Protein AF-A0A956CVM4-F1 (afdb_monomer)

Secondary structure (DSSP, 8-state):
-EEEEEE-TT--EEEEE--SSEEEEESSTT-SEE---TTS-SS-EEEEEETTEEEEEE-S-SS-EEETTEEPSS-EEE-TT-EEEETTEEEEEEETT----------------------PPPSPPEEEB-STT-TT-EEE--SSEEEEESSTTSSEE---TTS-SS-EEEEE-TTS-EEEEE-S-SS-EEETTEEESEEEE-TTPPEEETTEEE-

Structure (mmCIF, N/CA/C/O backbone):
data_AF-A0A956CVM4-F1
#
_entry.id   AF-A0A956CVM4-F1
#
loop_
_atom_site.group_PDB
_atom_site.id
_atom_site.type_symbol
_atom_site.label_atom_id
_atom_site.label_alt_id
_atom_site.label_comp_id
_atom_site.label_asym_id
_atom_site.label_entity_id
_atom_site.label_seq_id
_atom_site.pdbx_PDB_ins_code
_atom_site.Cartn_x
_atom_site.Cartn_y
_atom_site.Cartn_z
_atom_site.occupancy
_atom_site.B_iso_or_equiv
_atom_site.auth_seq_id
_atom_site.auth_comp_id
_atom_site.auth_asym_id
_atom_site.auth_atom_id
_atom_site.pdbx_PDB_model_num
ATOM 1 N N . MET A 1 1 ? -8.065 -17.182 12.761 1.00 72.44 1 MET A N 1
ATOM 2 C CA . MET A 1 1 ? -7.425 -17.162 11.416 1.00 72.44 1 MET A CA 1
ATOM 3 C C . MET A 1 1 ? -6.113 -16.401 11.531 1.00 72.44 1 MET A C 1
ATOM 5 O O . MET A 1 1 ? -6.067 -15.507 12.352 1.00 72.44 1 MET A O 1
ATOM 9 N N . PHE A 1 2 ? -5.035 -16.750 10.826 1.00 80.75 2 PHE A N 1
ATOM 10 C CA . PHE A 1 2 ? -3.786 -15.984 10.965 1.00 80.75 2 PHE A CA 1
ATOM 11 C C . PHE A 1 2 ? -3.801 -14.741 10.070 1.00 80.75 2 PHE A C 1
ATOM 13 O O . PHE A 1 2 ? -4.274 -14.803 8.934 1.00 80.75 2 PHE A O 1
ATOM 20 N N . LYS A 1 3 ? -3.247 -13.636 10.562 1.00 84.06 3 LYS A N 1
ATOM 21 C CA . LYS A 1 3 ? -3.045 -12.392 9.817 1.00 84.06 3 LYS A CA 1
ATOM 22 C C . LYS A 1 3 ? -1.656 -11.837 10.093 1.00 84.06 3 LYS A C 1
ATOM 24 O O . LYS A 1 3 ? -1.090 -12.072 11.157 1.00 84.06 3 LYS A O 1
ATOM 29 N N . LEU A 1 4 ? -1.117 -11.111 9.128 1.00 84.00 4 LEU A N 1
ATOM 30 C CA . LEU A 1 4 ? 0.160 -10.426 9.240 1.00 84.00 4 LEU A CA 1
ATOM 31 C C . LEU A 1 4 ? -0.105 -8.929 9.249 1.00 84.00 4 LEU A C 1
ATOM 33 O O . LEU A 1 4 ? -0.667 -8.399 8.292 1.00 84.00 4 LEU A O 1
ATOM 37 N N . VAL A 1 5 ? 0.260 -8.272 10.341 1.00 84.31 5 VAL A N 1
ATOM 38 C CA . VAL A 1 5 ? 0.174 -6.817 10.472 1.00 84.31 5 VAL A CA 1
ATOM 39 C C . VAL A 1 5 ? 1.517 -6.248 10.054 1.00 84.31 5 VAL A C 1
ATOM 41 O O . VAL A 1 5 ? 2.530 -6.580 10.652 1.00 84.31 5 VAL A O 1
ATOM 44 N N . ILE A 1 6 ? 1.534 -5.447 9.002 1.00 85.56 6 ILE A N 1
ATOM 45 C CA . ILE A 1 6 ? 2.732 -4.877 8.396 1.00 85.56 6 ILE A CA 1
ATOM 46 C C . ILE A 1 6 ? 2.725 -3.389 8.704 1.00 85.56 6 ILE A C 1
ATOM 48 O O . ILE A 1 6 ? 1.867 -2.684 8.188 1.00 85.56 6 ILE A O 1
ATOM 52 N N . SER A 1 7 ? 3.667 -2.925 9.507 1.00 72.56 7 SER A N 1
ATOM 53 C CA . SER A 1 7 ? 3.899 -1.511 9.781 1.00 72.56 7 SER A CA 1
ATOM 54 C C . SER A 1 7 ? 5.096 -1.025 8.971 1.00 72.56 7 SER A C 1
ATOM 56 O O . SER A 1 7 ? 6.123 -1.707 8.944 1.00 72.56 7 SER A O 1
ATOM 58 N N . ASP A 1 8 ? 4.978 0.120 8.312 1.00 73.69 8 ASP A N 1
ATOM 59 C CA . ASP A 1 8 ? 6.123 0.848 7.749 1.00 73.69 8 ASP A CA 1
ATOM 60 C C . ASP A 1 8 ? 6.729 1.844 8.757 1.00 73.69 8 ASP A C 1
ATOM 62 O O . ASP A 1 8 ? 6.256 1.963 9.892 1.00 73.69 8 ASP A O 1
ATOM 66 N N . ASP A 1 9 ? 7.798 2.530 8.343 1.00 53.28 9 ASP A N 1
ATOM 67 C CA . ASP A 1 9 ? 8.523 3.538 9.136 1.00 53.28 9 ASP A CA 1
ATOM 68 C C . ASP A 1 9 ? 7.661 4.760 9.493 1.00 53.28 9 ASP A C 1
ATOM 70 O O . ASP A 1 9 ? 7.854 5.384 10.533 1.00 53.28 9 ASP A O 1
ATOM 74 N N . GLU A 1 10 ? 6.646 5.059 8.679 1.00 58.41 10 GLU A N 1
ATOM 75 C CA . GLU A 1 10 ? 5.703 6.161 8.893 1.00 58.41 10 GLU A CA 1
ATOM 76 C C . GLU A 1 10 ? 4.547 5.749 9.827 1.00 58.41 10 GLU A C 1
ATOM 78 O O . GLU A 1 10 ? 3.638 6.531 10.113 1.00 58.41 10 GLU A O 1
ATOM 83 N N . GLY A 1 11 ? 4.578 4.511 10.335 1.00 52.66 11 GLY A N 1
ATOM 84 C CA . GLY A 1 11 ? 3.596 3.960 11.263 1.00 52.66 11 GLY A CA 1
ATOM 85 C C . GLY A 1 11 ? 2.305 3.490 10.594 1.00 52.66 11 GLY A C 1
ATOM 86 O O . GLY A 1 11 ? 1.375 3.074 11.296 1.00 52.66 11 GLY A O 1
ATOM 87 N N . LYS A 1 12 ? 2.221 3.510 9.258 1.00 66.50 12 LYS A N 1
ATOM 88 C CA . LYS A 1 12 ? 1.051 3.004 8.539 1.00 66.50 12 LYS A CA 1
ATOM 89 C C . LYS A 1 12 ? 1.027 1.480 8.604 1.00 66.50 12 LYS A C 1
ATOM 91 O O . LYS A 1 12 ? 2.025 0.799 8.388 1.00 66.50 12 LYS A O 1
ATOM 96 N N . GLN A 1 13 ? -0.154 0.943 8.918 1.00 70.8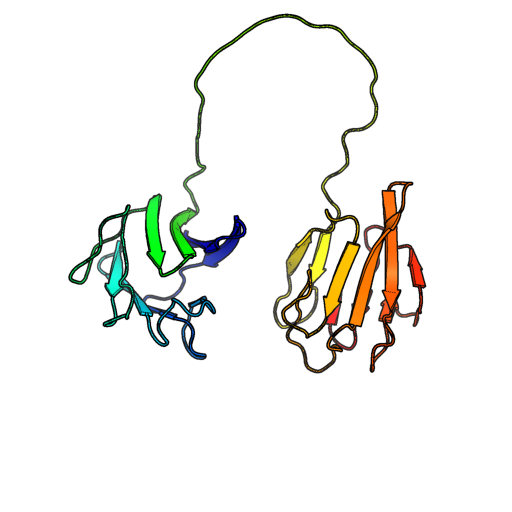1 13 GLN A N 1
ATOM 97 C CA . GLN A 1 13 ? -0.365 -0.489 9.108 1.00 70.81 13 GLN A CA 1
ATOM 98 C C . GLN A 1 13 ? -1.210 -1.091 7.990 1.00 70.81 13 GLN A C 1
ATOM 100 O O . GLN A 1 13 ? -2.276 -0.586 7.644 1.00 70.81 13 GLN A O 1
ATOM 105 N N . THR A 1 14 ? -0.755 -2.220 7.457 1.00 75.31 14 THR A N 1
ATOM 106 C CA . THR A 1 14 ? -1.478 -3.041 6.487 1.00 75.31 14 THR A CA 1
ATOM 107 C C . THR A 1 14 ? -1.689 -4.428 7.065 1.00 75.31 14 THR A C 1
ATOM 109 O O . THR A 1 14 ? -0.738 -5.096 7.458 1.00 75.31 14 THR A O 1
ATOM 112 N N . VAL A 1 15 ? -2.935 -4.891 7.090 1.00 79.31 15 VAL A N 1
ATOM 113 C CA . VAL A 1 15 ? -3.269 -6.226 7.590 1.00 79.31 15 VAL A CA 1
ATOM 114 C C . VAL A 1 15 ? -3.500 -7.161 6.413 1.00 79.31 15 VAL A C 1
ATOM 116 O O . VAL A 1 15 ? -4.389 -6.938 5.594 1.00 79.31 15 VAL A O 1
ATOM 119 N N . VAL A 1 16 ? -2.707 -8.227 6.333 1.00 78.81 16 VAL A N 1
ATOM 120 C CA . VAL A 1 16 ? -2.809 -9.240 5.280 1.00 78.81 16 VAL A CA 1
ATOM 121 C C . VAL A 1 16 ? -3.286 -10.559 5.889 1.00 78.81 16 VAL A C 1
ATOM 123 O O . VAL A 1 16 ? -2.566 -11.144 6.702 1.00 78.81 16 VAL A O 1
ATOM 126 N N . PRO A 1 17 ? -4.472 -11.074 5.516 1.00 77.31 17 PRO A N 1
ATOM 127 C CA . PRO A 1 17 ? -4.916 -12.382 5.977 1.00 77.31 17 PRO A CA 1
ATOM 128 C C . PRO A 1 17 ? -4.041 -13.484 5.365 1.00 77.31 17 PRO A C 1
ATOM 130 O O . PRO A 1 17 ? -3.829 -13.546 4.150 1.00 77.31 17 PRO A O 1
ATOM 133 N N . LEU A 1 18 ? -3.537 -14.383 6.209 1.00 78.56 18 LEU A N 1
ATOM 134 C CA . LEU A 1 18 ? -2.675 -15.488 5.797 1.00 78.56 18 LEU A CA 1
ATOM 135 C C . LEU A 1 18 ? -3.536 -16.688 5.400 1.00 78.56 18 LEU A C 1
ATOM 137 O O . LEU A 1 18 ? -3.807 -17.590 6.193 1.00 78.56 18 LEU A O 1
ATOM 141 N N . VAL A 1 19 ? -3.996 -16.659 4.148 1.00 74.94 19 VAL A N 1
ATOM 142 C CA . VAL A 1 19 ? -4.870 -17.690 3.558 1.00 74.94 19 VAL A CA 1
ATOM 143 C C . VAL A 1 19 ? -4.121 -18.735 2.725 1.00 74.94 19 VAL A C 1
ATOM 145 O O . VAL A 1 19 ? -4.704 -19.755 2.375 1.00 74.94 19 VAL A O 1
ATOM 148 N N . ARG A 1 20 ? -2.848 -18.489 2.385 1.00 74.88 20 ARG A N 1
ATOM 149 C CA . ARG A 1 20 ? -2.009 -19.380 1.564 1.00 74.88 20 ARG A CA 1
ATOM 150 C C . ARG A 1 20 ? -0.963 -20.086 2.422 1.00 74.88 20 ARG A C 1
ATOM 152 O O . ARG A 1 20 ? -0.480 -19.505 3.391 1.00 74.88 20 ARG A O 1
ATOM 159 N N . ASP A 1 21 ? -0.579 -21.296 2.019 1.00 78.31 21 ASP A N 1
ATOM 160 C CA . ASP A 1 21 ? 0.502 -22.051 2.667 1.00 78.31 21 ASP A CA 1
ATOM 161 C C . ASP A 1 21 ? 1.897 -21.507 2.335 1.00 78.31 21 ASP A C 1
ATOM 163 O O . ASP A 1 21 ? 2.830 -21.718 3.101 1.00 78.31 21 ASP A O 1
ATOM 167 N N . GLU A 1 22 ? 2.049 -20.773 1.230 1.00 82.94 22 GLU A N 1
ATOM 168 C CA . GLU A 1 22 ? 3.295 -20.094 0.868 1.00 82.94 22 GLU A CA 1
ATOM 169 C C . GLU A 1 22 ? 3.025 -18.637 0.479 1.00 82.94 22 GLU A C 1
ATOM 171 O O . GLU A 1 22 ? 2.129 -18.332 -0.316 1.00 82.94 22 GLU A O 1
ATOM 176 N N . ILE A 1 23 ? 3.811 -17.726 1.053 1.00 86.50 23 ILE A N 1
ATOM 177 C CA . ILE A 1 23 ? 3.708 -16.282 0.867 1.00 86.50 23 ILE A CA 1
ATOM 178 C C . ILE A 1 23 ? 5.107 -15.727 0.626 1.00 86.50 23 ILE A C 1
ATOM 180 O O . ILE A 1 23 ? 6.007 -15.830 1.454 1.00 86.50 23 ILE A O 1
ATOM 184 N N . THR A 1 24 ? 5.291 -15.106 -0.531 1.00 86.50 24 THR A N 1
ATOM 185 C CA . THR A 1 24 ? 6.542 -14.443 -0.902 1.00 86.50 24 THR A CA 1
ATOM 186 C C . THR A 1 24 ? 6.487 -12.961 -0.563 1.00 86.50 24 THR A C 1
ATOM 188 O O . THR A 1 24 ? 5.472 -12.305 -0.805 1.00 86.50 24 THR A O 1
ATOM 191 N N . ILE A 1 25 ? 7.585 -12.431 -0.025 1.00 89.88 25 ILE A N 1
ATOM 192 C CA . ILE A 1 25 ? 7.705 -11.044 0.424 1.00 89.88 25 ILE A CA 1
ATOM 193 C C . ILE A 1 25 ? 8.882 -10.384 -0.300 1.00 89.88 25 ILE A C 1
ATOM 195 O O . ILE A 1 25 ? 9.991 -10.924 -0.320 1.00 89.88 25 ILE A O 1
ATOM 199 N N . GLY A 1 26 ? 8.674 -9.210 -0.895 1.00 82.44 26 GLY A N 1
ATOM 200 C CA . GLY A 1 26 ? 9.761 -8.439 -1.509 1.00 82.44 26 GLY A CA 1
ATOM 201 C C . GLY A 1 26 ? 9.293 -7.275 -2.379 1.00 82.44 26 GLY A C 1
ATOM 202 O O . GLY A 1 26 ? 8.106 -7.140 -2.666 1.00 82.44 26 GLY A O 1
ATOM 203 N N . ARG A 1 27 ? 10.229 -6.443 -2.854 1.00 80.62 27 ARG A N 1
ATOM 204 C CA . ARG A 1 27 ? 9.885 -5.210 -3.596 1.00 80.62 27 ARG A CA 1
ATOM 205 C C . ARG A 1 27 ? 9.451 -5.405 -5.042 1.00 80.62 27 ARG A C 1
ATOM 207 O O . ARG A 1 27 ? 8.846 -4.508 -5.631 1.00 80.62 27 ARG A O 1
ATOM 214 N N . LYS A 1 28 ? 9.799 -6.549 -5.647 1.00 79.38 28 LYS A N 1
ATOM 215 C CA . LYS A 1 28 ? 9.451 -6.835 -7.043 1.00 79.38 28 LYS A CA 1
ATOM 216 C C . LYS A 1 28 ? 7.966 -7.164 -7.150 1.00 79.38 28 LYS A C 1
ATOM 218 O O . LYS A 1 28 ? 7.392 -7.822 -6.285 1.00 79.38 28 LYS A O 1
ATOM 223 N N . GLU A 1 29 ? 7.385 -6.767 -8.268 1.00 71.06 29 GLU A N 1
ATOM 224 C CA . GLU A 1 29 ? 6.083 -7.251 -8.706 1.00 71.06 29 GLU A CA 1
ATOM 225 C C . GLU A 1 29 ? 6.095 -8.776 -8.877 1.00 71.06 29 GLU A C 1
ATOM 227 O O . GLU A 1 29 ? 7.062 -9.354 -9.386 1.00 71.06 29 GLU A O 1
ATOM 232 N N . GLY A 1 30 ? 5.028 -9.418 -8.398 1.00 74.12 30 GLY A N 1
ATOM 233 C CA . GLY A 1 30 ? 4.880 -10.875 -8.361 1.00 74.12 30 GLY 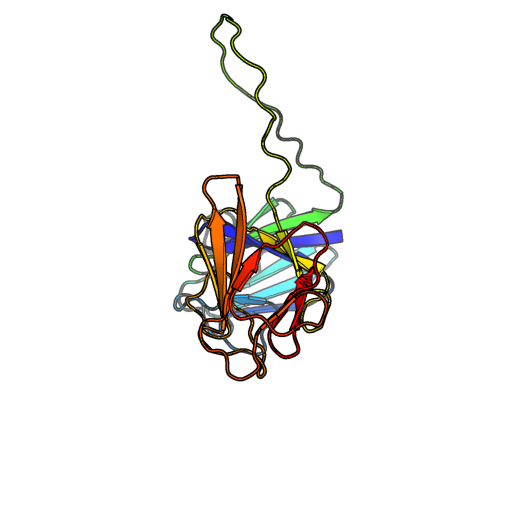A CA 1
ATOM 234 C C . GLY A 1 30 ? 5.117 -11.518 -6.990 1.00 74.12 30 GLY A C 1
ATOM 235 O O . GLY A 1 30 ? 4.838 -12.705 -6.842 1.00 74.12 30 GLY A O 1
ATOM 236 N N . ASN A 1 31 ? 5.586 -10.773 -5.980 1.00 72.75 31 ASN A N 1
ATOM 237 C CA . ASN A 1 31 ? 5.518 -11.251 -4.595 1.00 72.75 31 ASN A CA 1
ATOM 238 C C . ASN A 1 31 ? 4.088 -11.142 -4.060 1.00 72.75 31 ASN A C 1
ATOM 240 O O . ASN A 1 31 ? 3.353 -10.229 -4.432 1.00 72.75 31 ASN A O 1
ATOM 244 N N . THR A 1 32 ? 3.713 -12.055 -3.165 1.00 80.44 32 THR A N 1
ATOM 245 C CA . THR A 1 32 ? 2.391 -12.031 -2.520 1.00 80.44 32 THR A CA 1
ATOM 246 C C . THR A 1 32 ? 2.221 -10.794 -1.644 1.00 80.44 32 THR A C 1
ATOM 248 O O . THR A 1 32 ? 1.164 -10.171 -1.664 1.00 80.44 32 THR A O 1
ATOM 251 N N . ILE A 1 33 ? 3.269 -10.427 -0.908 1.00 82.19 33 ILE A N 1
ATOM 252 C CA . ILE A 1 33 ? 3.342 -9.194 -0.128 1.00 82.19 33 ILE A CA 1
ATOM 253 C C . ILE A 1 33 ? 4.440 -8.337 -0.742 1.00 82.19 33 ILE A C 1
ATOM 255 O O . ILE A 1 33 ? 5.621 -8.703 -0.748 1.00 82.19 33 ILE A O 1
ATOM 259 N N . ARG A 1 34 ? 4.039 -7.192 -1.291 1.00 86.00 34 ARG A N 1
ATOM 260 C CA . ARG A 1 34 ? 4.965 -6.247 -1.901 1.00 86.00 34 ARG A CA 1
ATOM 261 C C . ARG A 1 34 ? 5.336 -5.172 -0.891 1.00 86.00 34 ARG A C 1
ATOM 263 O O . ARG A 1 34 ? 4.486 -4.390 -0.492 1.00 86.00 34 ARG A O 1
ATOM 270 N N . LEU A 1 35 ? 6.614 -5.132 -0.540 1.00 82.19 35 LEU A N 1
ATOM 271 C CA . LEU A 1 35 ? 7.206 -4.107 0.316 1.00 82.19 35 LEU A CA 1
ATOM 272 C C . LEU A 1 35 ? 8.123 -3.259 -0.562 1.00 82.19 35 LEU A C 1
ATOM 274 O O . LEU A 1 35 ? 9.130 -3.772 -1.047 1.00 82.19 35 LEU A O 1
ATOM 278 N N . THR A 1 36 ? 7.729 -2.030 -0.881 1.00 76.12 36 THR A N 1
ATOM 279 C CA . THR A 1 36 ? 8.310 -1.260 -1.996 1.00 76.12 36 THR A CA 1
ATOM 280 C C . THR A 1 36 ? 9.631 -0.580 -1.675 1.00 76.12 36 THR A C 1
ATOM 282 O O . THR A 1 36 ? 10.330 -0.189 -2.614 1.00 76.12 36 THR A O 1
ATOM 285 N N . GLU A 1 37 ? 10.006 -0.515 -0.397 1.00 74.06 37 GLU A N 1
ATOM 286 C CA . GLU A 1 37 ? 11.225 0.165 0.019 1.00 74.06 37 GLU A CA 1
ATOM 287 C C . GLU A 1 37 ? 12.493 -0.378 -0.637 1.00 74.06 37 GLU A C 1
ATOM 289 O O . GLU A 1 37 ? 12.679 -1.563 -0.940 1.00 74.06 37 GLU A O 1
ATOM 294 N N . ARG A 1 38 ? 13.421 0.549 -0.851 1.00 68.69 38 ARG A N 1
ATOM 295 C CA . ARG A 1 38 ? 14.697 0.307 -1.534 1.00 68.69 38 ARG A CA 1
ATOM 296 C C . ARG A 1 38 ? 15.641 -0.592 -0.732 1.00 68.69 38 ARG A C 1
ATOM 298 O O . ARG A 1 38 ? 16.464 -1.282 -1.334 1.00 68.69 38 ARG A O 1
ATOM 305 N N . ASN A 1 39 ? 15.487 -0.652 0.590 1.00 61.19 39 ASN A N 1
ATOM 306 C CA . ASN A 1 39 ? 16.208 -1.583 1.460 1.00 61.19 39 ASN A CA 1
ATOM 307 C C . ASN A 1 39 ? 15.576 -2.993 1.505 1.00 61.19 39 ASN A C 1
ATOM 309 O O . ASN A 1 39 ? 16.115 -3.892 2.160 1.00 61.19 39 ASN A O 1
ATOM 313 N N . VAL A 1 40 ? 14.494 -3.228 0.755 1.00 76.75 40 VAL A N 1
ATOM 314 C CA . VAL A 1 40 ? 13.893 -4.546 0.565 1.00 76.75 40 VAL A CA 1
ATOM 315 C C . VAL A 1 40 ? 14.404 -5.176 -0.738 1.00 76.75 40 VAL A C 1
ATOM 317 O O . VAL A 1 40 ? 14.388 -4.591 -1.820 1.00 76.75 40 VAL A O 1
ATOM 320 N N . SER A 1 41 ? 14.857 -6.428 -0.678 1.00 66.25 41 SER A N 1
ATOM 321 C CA . SER A 1 41 ? 15.261 -7.181 -1.868 1.00 66.25 41 SER A CA 1
ATOM 322 C C . SER A 1 41 ? 14.070 -7.541 -2.763 1.00 66.25 41 SER A C 1
ATOM 324 O O . SER A 1 41 ? 12.920 -7.629 -2.336 1.00 66.25 41 SER A O 1
ATOM 326 N N . ARG A 1 42 ? 14.341 -7.760 -4.056 1.00 76.25 42 ARG A N 1
ATOM 327 C CA . ARG A 1 42 ? 13.313 -8.076 -5.068 1.00 76.25 42 ARG A CA 1
ATOM 328 C C . ARG A 1 42 ? 12.471 -9.291 -4.688 1.00 76.25 42 ARG A C 1
ATOM 330 O O . ARG A 1 42 ? 11.261 -9.236 -4.842 1.00 76.25 42 ARG A O 1
ATOM 337 N N . ARG A 1 43 ? 13.110 -10.346 -4.193 1.00 85.50 43 ARG A N 1
ATOM 338 C CA . ARG A 1 43 ? 12.510 -11.445 -3.432 1.00 85.50 43 ARG A CA 1
ATOM 339 C C . ARG A 1 43 ? 13.307 -11.468 -2.134 1.00 85.50 43 ARG A C 1
ATOM 341 O O . ARG A 1 43 ? 14.511 -11.678 -2.203 1.00 85.50 43 ARG A O 1
ATOM 348 N N . HIS A 1 44 ? 12.696 -11.079 -1.025 1.00 85.44 44 HIS A N 1
ATOM 349 C CA . HIS A 1 44 ? 13.408 -10.843 0.230 1.00 85.44 44 HIS A CA 1
ATOM 350 C C . HIS A 1 44 ? 13.260 -12.034 1.162 1.00 85.44 44 HIS A C 1
ATOM 352 O O . HIS A 1 44 ? 14.253 -12.591 1.609 1.00 85.44 44 HIS A O 1
ATOM 358 N N . ALA A 1 45 ? 12.020 -12.438 1.410 1.00 88.44 45 ALA A N 1
ATOM 359 C CA . ALA A 1 45 ? 11.710 -13.494 2.351 1.00 88.44 45 ALA A CA 1
ATOM 360 C C . ALA A 1 45 ? 10.578 -14.369 1.824 1.00 88.44 45 ALA A C 1
ATOM 362 O O . ALA A 1 45 ? 9.796 -13.965 0.952 1.00 88.44 45 ALA A O 1
ATOM 363 N N . ARG A 1 46 ? 10.484 -15.567 2.386 1.00 91.12 46 ARG A N 1
ATOM 364 C CA . ARG A 1 46 ? 9.359 -16.473 2.207 1.00 91.12 46 ARG A CA 1
ATOM 365 C C . ARG A 1 46 ? 8.788 -16.814 3.572 1.00 91.12 46 ARG 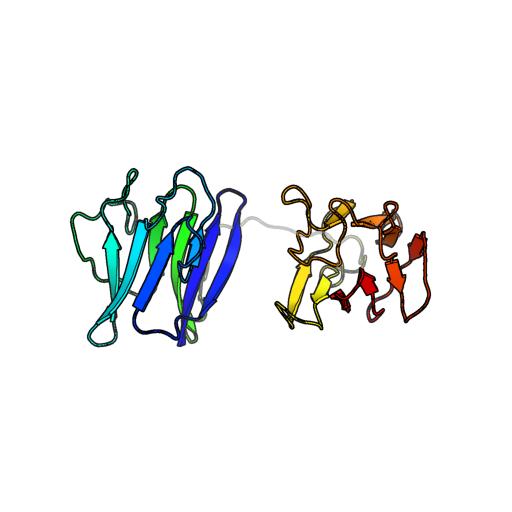A C 1
ATOM 367 O O . ARG A 1 46 ? 9.530 -17.170 4.478 1.00 91.12 46 ARG A O 1
ATOM 374 N N . LEU A 1 47 ? 7.474 -16.709 3.690 1.00 90.06 47 LEU A N 1
ATOM 375 C CA . LEU A 1 47 ? 6.711 -17.213 4.816 1.00 90.06 47 LEU A CA 1
ATOM 376 C C . LEU A 1 47 ? 5.990 -18.480 4.348 1.00 90.06 47 LEU A C 1
ATOM 378 O O . LEU A 1 47 ? 5.224 -18.430 3.385 1.00 90.06 47 LEU A O 1
ATOM 382 N N . ALA A 1 48 ? 6.255 -19.608 4.995 1.00 85.62 48 ALA A N 1
ATOM 383 C CA . ALA A 1 48 ? 5.644 -20.891 4.671 1.00 85.62 48 ALA A CA 1
ATOM 384 C C . ALA A 1 48 ? 4.900 -21.447 5.886 1.00 85.62 48 ALA A C 1
ATOM 386 O O . ALA A 1 48 ? 5.294 -21.219 7.027 1.00 85.62 48 ALA A O 1
ATOM 387 N N . LYS A 1 49 ? 3.813 -22.176 5.655 1.00 81.75 49 LYS A N 1
ATOM 388 C CA . LYS A 1 49 ? 3.071 -22.874 6.698 1.00 81.75 49 LYS A CA 1
ATOM 389 C C . LYS A 1 49 ? 3.512 -24.336 6.729 1.00 81.75 49 LYS A C 1
ATOM 391 O O . LYS A 1 49 ? 3.273 -25.077 5.781 1.00 81.75 49 LYS A O 1
ATOM 396 N N . ALA A 1 50 ? 4.133 -24.759 7.824 1.00 76.19 50 ALA A N 1
ATOM 397 C CA . ALA A 1 50 ? 4.605 -26.123 8.040 1.00 76.19 50 ALA A CA 1
ATOM 398 C C . ALA A 1 50 ? 4.060 -26.657 9.371 1.00 76.19 50 ALA A C 1
ATOM 400 O O . ALA A 1 50 ? 4.189 -26.015 10.410 1.00 76.19 50 ALA A O 1
ATOM 401 N N . ASN A 1 51 ? 3.423 -27.833 9.353 1.00 75.38 51 ASN A N 1
ATOM 402 C CA . ASN A 1 51 ? 2.881 -28.494 10.553 1.00 75.38 51 ASN A CA 1
ATOM 403 C C . ASN A 1 51 ? 1.951 -27.603 11.409 1.00 75.38 51 ASN A C 1
ATOM 405 O O . ASN A 1 51 ? 1.939 -27.694 12.633 1.00 75.38 51 ASN A O 1
ATOM 409 N N . GLY A 1 52 ? 1.185 -26.708 10.773 1.00 72.81 52 GLY A N 1
ATOM 410 C CA . GLY A 1 52 ? 0.278 -25.785 11.467 1.00 72.81 52 GLY A CA 1
ATOM 411 C C . GLY A 1 52 ? 0.946 -24.547 12.077 1.00 72.81 52 GLY A C 1
ATOM 412 O O . GLY A 1 52 ? 0.231 -23.687 12.588 1.00 72.81 52 GLY A O 1
ATOM 413 N N . LYS A 1 53 ? 2.273 -24.418 11.969 1.00 80.94 53 LYS A N 1
ATOM 414 C CA . LYS A 1 53 ? 3.042 -23.219 12.325 1.00 80.94 53 LYS A CA 1
ATOM 415 C C . LYS A 1 53 ? 3.500 -22.472 11.076 1.00 80.94 53 LYS A C 1
ATOM 417 O O . LYS A 1 53 ? 3.555 -23.048 9.991 1.00 80.94 53 LYS A O 1
ATOM 422 N N . PHE A 1 54 ? 3.825 -21.192 11.229 1.00 85.12 54 PHE A N 1
ATOM 423 C CA . PHE A 1 54 ? 4.501 -20.437 10.179 1.00 85.12 54 PHE A CA 1
ATOM 424 C C . PHE A 1 54 ? 6.009 -20.481 10.398 1.00 85.12 54 PHE A C 1
ATOM 426 O O . PHE A 1 54 ? 6.481 -20.447 11.529 1.00 85.12 54 PHE A O 1
ATOM 433 N N . VAL A 1 55 ? 6.757 -20.557 9.308 1.00 87.31 55 VAL A N 1
ATOM 434 C CA . VAL A 1 55 ? 8.211 -20.438 9.283 1.00 87.31 55 VAL A CA 1
ATOM 435 C C . VAL A 1 55 ? 8.586 -19.316 8.326 1.00 87.31 55 VAL A C 1
ATOM 437 O O . VAL A 1 55 ? 7.945 -19.145 7.285 1.00 87.31 55 VAL A O 1
ATOM 440 N N . VAL A 1 56 ? 9.600 -18.534 8.680 1.00 90.69 56 VAL A N 1
ATOM 441 C CA . VAL A 1 56 ? 10.179 -17.504 7.816 1.00 90.69 56 VAL A CA 1
ATOM 442 C C . VAL A 1 56 ? 11.576 -17.908 7.376 1.00 90.69 56 VAL A C 1
ATOM 444 O O . VAL A 1 56 ? 12.382 -18.411 8.157 1.00 90.69 56 VAL A O 1
ATOM 447 N N . GLU A 1 57 ? 11.854 -17.664 6.105 1.00 86.94 57 GLU A N 1
ATOM 448 C CA . GLU A 1 57 ? 13.123 -17.949 5.453 1.00 86.94 57 GLU A CA 1
ATOM 449 C C . GLU A 1 57 ? 13.604 -16.694 4.714 1.00 86.94 57 GLU A C 1
ATOM 451 O O . GLU A 1 57 ? 12.842 -16.059 3.976 1.00 86.94 57 GLU A O 1
ATOM 456 N N . ASP A 1 58 ? 14.872 -16.331 4.909 1.00 84.19 58 ASP A N 1
ATOM 457 C CA . ASP A 1 58 ? 15.541 -15.290 4.128 1.00 84.19 58 ASP A CA 1
ATOM 458 C C . ASP A 1 58 ? 15.970 -15.846 2.763 1.00 84.19 58 ASP A C 1
ATOM 460 O O . ASP A 1 58 ? 16.689 -16.838 2.687 1.00 84.19 58 ASP A O 1
ATOM 464 N N . LEU A 1 59 ? 15.575 -15.188 1.670 1.00 80.75 59 LEU A N 1
ATOM 465 C CA . LEU A 1 59 ? 15.899 -15.617 0.304 1.00 80.75 59 LEU A CA 1
ATOM 466 C C . LEU A 1 59 ? 17.203 -14.977 -0.200 1.00 80.75 59 LEU A C 1
ATOM 468 O O . LEU A 1 59 ? 17.243 -14.431 -1.307 1.00 80.75 59 LEU A O 1
ATOM 472 N N . HIS A 1 60 ? 18.255 -15.022 0.622 1.00 72.25 60 HIS A N 1
ATOM 473 C CA . HIS A 1 60 ? 19.538 -14.346 0.394 1.00 72.25 60 HIS A CA 1
ATOM 474 C C . HIS A 1 60 ? 19.375 -12.841 0.150 1.00 72.25 60 HIS A C 1
ATOM 476 O O . HIS A 1 60 ? 19.871 -12.279 -0.835 1.00 72.25 60 HIS A O 1
ATOM 482 N N . SER A 1 61 ? 18.626 -12.178 1.025 1.00 68.81 61 SER A N 1
ATOM 483 C CA . SER A 1 61 ? 18.391 -10.747 0.892 1.00 68.81 61 SER A CA 1
ATOM 484 C C . SER A 1 61 ? 19.631 -9.928 1.272 1.00 68.81 61 SER A C 1
ATOM 486 O O . SER A 1 61 ? 20.470 -10.339 2.073 1.00 68.81 61 SER A O 1
ATOM 488 N N . TYR A 1 62 ? 19.741 -8.720 0.713 1.00 53.66 62 TYR A N 1
ATOM 489 C CA . TYR A 1 62 ? 20.890 -7.843 0.963 1.00 53.66 62 TYR A CA 1
ATOM 490 C C . TYR A 1 62 ? 21.004 -7.404 2.438 1.00 53.66 62 TYR A C 1
ATOM 492 O O . TYR A 1 62 ? 22.092 -7.437 3.010 1.00 53.66 62 TYR A O 1
ATOM 500 N N . ASN A 1 63 ? 19.883 -7.043 3.075 1.00 54.56 63 ASN A N 1
ATOM 501 C CA . ASN A 1 63 ? 19.852 -6.551 4.462 1.00 54.56 63 ASN A CA 1
ATOM 502 C C . ASN A 1 63 ? 19.492 -7.631 5.499 1.00 54.56 63 ASN A C 1
ATOM 504 O O . ASN A 1 63 ? 19.676 -7.411 6.697 1.00 54.56 63 ASN A O 1
ATOM 508 N N . GLY A 1 64 ? 19.060 -8.812 5.050 1.00 66.88 64 GLY A N 1
ATOM 509 C CA . GLY A 1 64 ? 18.635 -9.915 5.905 1.00 66.88 64 GLY A CA 1
ATOM 510 C C . GLY A 1 64 ? 17.245 -9.725 6.510 1.00 66.88 64 GLY A C 1
ATOM 511 O O . GLY A 1 64 ? 16.743 -8.611 6.647 1.00 66.88 64 GLY A O 1
ATOM 512 N N . VAL A 1 65 ? 16.671 -10.840 6.957 1.00 77.19 65 VAL A N 1
ATOM 513 C CA . VAL A 1 65 ? 15.475 -10.877 7.807 1.00 77.19 65 VAL A CA 1
ATOM 514 C C . VAL A 1 65 ? 15.891 -10.966 9.276 1.00 77.19 65 VAL A C 1
ATOM 516 O O . VAL A 1 65 ? 16.835 -11.684 9.628 1.00 77.19 65 VAL A O 1
ATOM 519 N N . LYS A 1 66 ? 15.181 -10.254 10.154 1.00 72.94 66 LYS A N 1
ATOM 520 C CA . LYS A 1 66 ? 15.319 -10.399 11.611 1.00 72.94 66 LYS A CA 1
ATOM 521 C C . LYS A 1 66 ? 14.008 -10.875 12.218 1.00 72.94 66 LYS A C 1
ATOM 523 O O . LYS A 1 66 ? 12.953 -10.452 11.764 1.00 72.94 66 LYS A O 1
ATOM 528 N N . VAL A 1 67 ? 14.082 -11.698 13.255 1.00 82.00 67 VAL A N 1
ATOM 529 C CA . VAL A 1 67 ? 12.944 -12.106 14.087 1.00 82.00 67 VAL A CA 1
ATOM 530 C C . VAL A 1 67 ? 13.254 -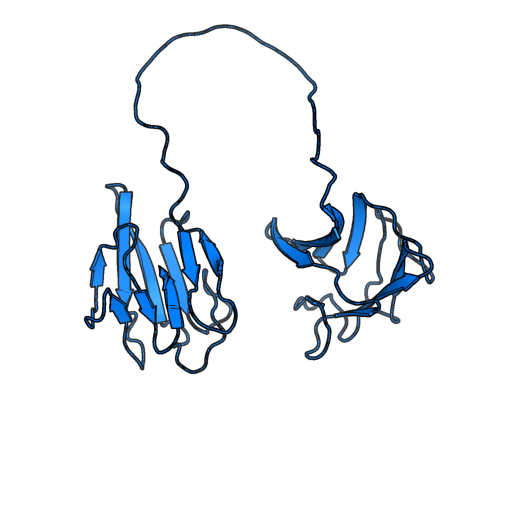11.693 15.523 1.00 82.00 67 VAL A C 1
ATOM 532 O O . VAL A 1 67 ? 14.336 -11.994 16.027 1.00 82.00 67 VAL A O 1
ATOM 535 N N . ASN A 1 68 ? 12.358 -10.931 16.152 1.00 75.75 68 ASN A N 1
ATOM 536 C CA . ASN A 1 68 ? 12.516 -10.350 17.490 1.00 75.75 68 ASN A CA 1
ATOM 537 C C . ASN A 1 68 ? 13.867 -9.624 17.679 1.00 75.75 68 ASN A C 1
ATOM 539 O O . ASN A 1 68 ? 14.530 -9.734 18.706 1.00 75.75 68 ASN A O 1
ATOM 543 N N . GLY A 1 69 ? 14.306 -8.906 16.638 1.00 65.81 69 GLY A N 1
ATOM 544 C CA . GLY A 1 69 ? 15.566 -8.154 16.621 1.00 65.81 69 GLY A CA 1
ATOM 545 C C . GLY A 1 69 ? 16.819 -8.968 16.271 1.00 65.81 69 GLY A C 1
ATOM 546 O O . GLY A 1 69 ? 17.842 -8.371 15.929 1.00 65.81 69 GLY A O 1
ATOM 547 N N . GLN A 1 70 ? 16.753 -10.304 16.259 1.00 61.44 70 GLN A N 1
ATOM 548 C CA . GLN A 1 70 ? 17.886 -11.165 15.914 1.00 61.44 70 GLN A CA 1
ATOM 549 C C . GLN A 1 70 ? 17.851 -11.568 14.435 1.00 61.44 70 GLN A C 1
ATOM 551 O O . GLN A 1 70 ? 16.829 -12.018 13.923 1.00 61.44 70 GLN A O 1
ATOM 556 N N . ARG A 1 71 ? 18.978 -11.423 13.724 1.00 63.38 71 ARG A N 1
ATOM 557 C CA . ARG A 1 71 ? 19.086 -11.863 12.323 1.00 63.38 71 ARG A CA 1
ATOM 558 C C . ARG A 1 71 ? 19.005 -13.386 12.248 1.00 63.38 71 ARG A C 1
ATOM 560 O O . ARG A 1 71 ? 19.720 -14.074 12.975 1.00 63.38 71 ARG A O 1
ATOM 567 N N . ILE A 1 72 ? 18.169 -13.896 11.349 1.00 78.38 72 ILE A N 1
ATOM 568 C CA . ILE A 1 72 ? 18.045 -15.337 11.122 1.00 78.38 72 ILE A CA 1
ATOM 569 C C . ILE A 1 72 ? 19.135 -15.821 10.158 1.00 78.38 72 ILE A C 1
ATOM 571 O O . ILE A 1 72 ? 19.525 -15.103 9.236 1.00 78.38 72 ILE A O 1
ATOM 575 N N . GLY A 1 73 ? 19.642 -17.034 10.387 1.00 65.06 73 GLY A N 1
ATOM 576 C CA . GLY A 1 73 ? 20.639 -17.690 9.526 1.00 65.06 73 GLY A CA 1
ATOM 577 C C . GLY A 1 73 ? 20.060 -18.774 8.610 1.00 65.06 73 GLY A C 1
ATOM 578 O O . GLY A 1 73 ? 20.801 -19.381 7.845 1.00 65.06 73 GLY A O 1
ATOM 579 N N . GLY A 1 74 ? 18.756 -19.035 8.707 1.00 73.56 74 GLY A N 1
ATOM 580 C CA . GLY A 1 74 ? 18.044 -20.087 7.987 1.00 73.56 74 GLY A CA 1
ATOM 581 C C . GLY A 1 74 ? 16.559 -20.082 8.345 1.00 73.56 74 GLY A C 1
ATOM 582 O O . GLY A 1 74 ? 16.078 -19.143 8.987 1.00 73.56 74 GLY A O 1
ATOM 583 N N . GLU A 1 75 ? 15.843 -21.128 7.938 1.00 79.94 75 GLU A N 1
ATOM 584 C CA . GLU A 1 75 ? 14.423 -21.293 8.256 1.00 79.94 75 GLU A CA 1
ATOM 585 C C . GLU A 1 75 ? 14.192 -21.214 9.773 1.00 79.94 75 GLU A C 1
ATOM 587 O O . GLU A 1 75 ? 14.818 -21.930 10.555 1.00 79.94 75 GLU A O 1
ATOM 592 N N . THR A 1 76 ? 13.312 -20.304 10.188 1.00 81.69 76 THR A N 1
ATOM 593 C CA . THR A 1 76 ? 13.015 -20.034 11.598 1.00 81.69 76 THR A CA 1
ATOM 594 C C . THR A 1 76 ? 11.513 -20.124 11.825 1.00 81.69 76 THR A C 1
ATOM 596 O O . THR A 1 76 ? 10.735 -19.513 11.094 1.00 81.69 76 THR A O 1
ATOM 599 N N . SER A 1 77 ? 11.095 -20.893 12.832 1.00 83.81 77 SER A N 1
ATOM 600 C CA . SER A 1 77 ? 9.685 -20.986 13.228 1.00 83.81 77 SER A CA 1
ATOM 601 C C . SER A 1 77 ? 9.213 -19.699 13.896 1.00 83.81 77 SER A C 1
ATOM 603 O O . SER A 1 77 ? 9.963 -19.096 14.656 1.00 83.81 77 SER A O 1
ATOM 605 N N . LEU A 1 78 ? 7.973 -19.313 13.609 1.00 83.25 78 LEU A N 1
ATOM 606 C CA . LEU A 1 78 ? 7.306 -18.142 14.160 1.00 83.25 78 LEU A CA 1
ATOM 607 C C . LEU A 1 78 ? 6.124 -18.568 15.020 1.00 83.25 78 LEU A C 1
ATOM 609 O O . LEU A 1 78 ? 5.290 -19.379 14.597 1.00 83.25 78 LEU A O 1
ATOM 613 N N . ASP A 1 79 ? 6.024 -17.959 16.190 1.00 80.31 79 ASP A N 1
ATOM 614 C CA . ASP A 1 79 ? 4.868 -18.049 17.064 1.00 80.31 79 ASP A CA 1
ATOM 615 C C . ASP A 1 79 ? 4.015 -16.761 16.968 1.00 80.31 79 ASP A C 1
ATOM 617 O O . ASP A 1 79 ? 4.490 -15.701 16.545 1.00 80.31 79 ASP A O 1
ATOM 621 N N . PRO A 1 80 ? 2.709 -16.819 17.291 1.00 78.94 80 PRO A N 1
ATOM 622 C CA . PRO A 1 80 ? 1.870 -15.626 17.348 1.00 78.94 80 PRO A CA 1
ATOM 623 C C . PRO A 1 80 ? 2.444 -14.567 18.295 1.00 78.94 80 PRO A C 1
ATOM 625 O O . PRO A 1 80 ? 2.744 -14.862 19.448 1.00 78.94 80 PRO A O 1
ATOM 628 N N . GLY A 1 81 ? 2.536 -13.329 17.816 1.00 71.75 81 GLY A N 1
ATOM 629 C CA . GLY A 1 81 ? 3.153 -12.210 18.525 1.00 71.75 81 GLY A CA 1
ATOM 630 C C . GLY A 1 81 ? 4.600 -11.939 18.116 1.00 71.75 81 GLY A C 1
ATOM 631 O O . GLY A 1 81 ? 5.094 -10.853 18.408 1.00 71.75 81 GLY A O 1
ATOM 632 N N . ASP A 1 82 ? 5.254 -12.858 17.396 1.00 79.44 82 ASP A N 1
ATOM 633 C CA . ASP A 1 82 ? 6.609 -12.627 16.900 1.00 79.44 82 ASP A CA 1
ATOM 634 C C . ASP A 1 82 ? 6.662 -11.480 15.890 1.00 79.44 82 ASP A C 1
ATOM 636 O O . ASP A 1 82 ? 5.800 -11.327 15.013 1.00 79.44 82 ASP A O 1
ATOM 640 N N . GLN A 1 83 ? 7.739 -10.705 16.003 1.00 79.94 83 GLN A N 1
ATOM 641 C CA . GLN A 1 83 ? 8.012 -9.549 15.172 1.00 79.94 83 GLN A CA 1
ATOM 642 C C . GLN A 1 83 ? 9.112 -9.859 14.159 1.00 79.94 83 GLN A C 1
ATOM 644 O O . GLN A 1 83 ? 10.245 -10.174 14.518 1.00 79.94 83 GLN A O 1
ATOM 649 N N . ILE A 1 84 ? 8.802 -9.705 12.879 1.00 89.06 84 ILE A N 1
ATOM 650 C CA . ILE A 1 84 ? 9.722 -9.902 11.764 1.00 89.06 84 ILE A CA 1
ATOM 651 C C . ILE A 1 84 ? 10.095 -8.528 11.213 1.00 89.06 84 ILE A C 1
ATOM 653 O O . ILE A 1 84 ? 9.223 -7.732 10.881 1.00 89.06 84 ILE A O 1
ATOM 657 N N . THR A 1 85 ? 11.382 -8.236 11.071 1.00 76.25 85 THR A N 1
ATOM 658 C CA . THR A 1 85 ? 11.857 -6.984 10.469 1.00 76.25 85 THR A CA 1
ATOM 659 C C . THR A 1 85 ? 12.450 -7.252 9.095 1.00 76.25 85 THR A C 1
ATOM 661 O O . THR A 1 85 ? 13.315 -8.121 8.946 1.00 76.25 85 THR A O 1
ATOM 664 N N . ILE A 1 86 ? 11.991 -6.489 8.101 1.00 83.44 86 ILE A N 1
ATOM 665 C CA . ILE A 1 86 ? 12.430 -6.560 6.705 1.00 83.44 86 ILE A CA 1
ATOM 666 C C . ILE A 1 86 ? 12.621 -5.133 6.188 1.00 83.44 86 ILE A C 1
ATOM 668 O O . ILE A 1 86 ? 11.651 -4.452 5.866 1.00 83.44 86 ILE A O 1
ATOM 672 N N . GLY A 1 87 ? 13.873 -4.690 6.063 1.00 80.19 87 GLY A N 1
ATOM 673 C CA . GLY A 1 87 ? 14.142 -3.282 5.762 1.00 80.19 87 GLY A CA 1
ATOM 674 C C . GLY A 1 87 ? 13.582 -2.384 6.865 1.00 80.19 87 GLY A C 1
ATOM 675 O O . GLY A 1 87 ? 13.851 -2.647 8.037 1.00 80.19 87 GLY A O 1
ATOM 676 N N . ASP A 1 88 ? 12.773 -1.396 6.482 1.00 75.19 88 ASP A N 1
ATOM 677 C CA . ASP A 1 88 ? 12.099 -0.482 7.418 1.00 75.19 88 ASP A CA 1
ATOM 678 C C . ASP A 1 88 ? 10.714 -0.992 7.849 1.00 75.19 88 ASP A C 1
ATOM 680 O O . ASP A 1 88 ? 10.015 -0.345 8.621 1.00 75.19 88 ASP A O 1
ATOM 684 N N . TYR A 1 89 ? 10.307 -2.174 7.375 1.00 79.88 89 TYR A N 1
ATOM 685 C CA . TYR A 1 89 ? 9.020 -2.756 7.736 1.00 79.88 89 TYR A CA 1
ATOM 686 C C . TYR A 1 89 ? 9.118 -3.669 8.955 1.00 79.88 89 TYR A C 1
ATOM 688 O O . TYR A 1 89 ? 10.037 -4.487 9.089 1.00 79.88 89 TYR A O 1
ATOM 696 N N . LEU A 1 90 ? 8.081 -3.599 9.783 1.00 77.62 90 LEU A N 1
ATOM 697 C CA . LEU A 1 90 ? 7.834 -4.442 10.943 1.00 77.62 90 LEU A CA 1
ATOM 698 C C . LEU A 1 90 ? 6.576 -5.273 10.691 1.00 77.62 90 LEU A C 1
ATOM 700 O O . LEU A 1 90 ? 5.487 -4.739 10.533 1.00 77.62 90 LEU A O 1
ATOM 704 N N . LEU A 1 91 ? 6.721 -6.591 10.631 1.00 88.19 91 LEU A N 1
ATOM 705 C CA . LEU A 1 91 ? 5.646 -7.527 10.335 1.00 88.19 91 LEU A CA 1
ATOM 706 C C . LEU A 1 91 ? 5.361 -8.364 11.585 1.00 88.19 91 LEU A C 1
ATOM 708 O O . LEU A 1 91 ? 6.239 -9.079 12.053 1.00 88.19 91 LEU A O 1
ATOM 712 N N . ALA A 1 92 ? 4.145 -8.301 12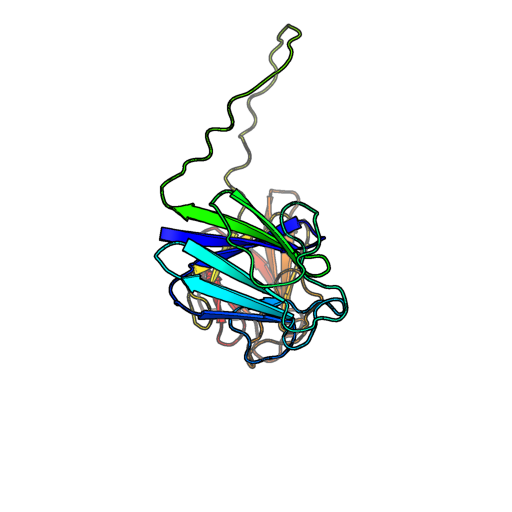.115 1.00 81.75 92 ALA A N 1
ATOM 713 C CA . ALA A 1 92 ? 3.722 -9.053 13.292 1.00 81.75 92 ALA A CA 1
ATOM 714 C C . ALA A 1 92 ? 2.724 -10.150 12.911 1.00 81.75 92 ALA A C 1
ATOM 716 O O . ALA A 1 92 ? 1.698 -9.881 12.274 1.00 81.75 92 ALA A O 1
ATOM 717 N N . LEU A 1 93 ? 3.009 -11.390 13.313 1.00 83.75 93 LEU A N 1
ATOM 718 C CA . LEU A 1 93 ? 2.104 -12.521 13.110 1.00 83.75 93 LEU A CA 1
ATOM 719 C C . LEU A 1 93 ? 1.029 -12.535 14.204 1.00 83.75 93 LEU A C 1
ATOM 721 O O . LEU A 1 93 ? 1.343 -12.637 15.384 1.00 83.75 93 LEU A O 1
ATOM 725 N N . GLN A 1 94 ? -0.248 -12.481 13.831 1.00 83.19 94 GLN A N 1
ATOM 726 C CA . GLN A 1 94 ? -1.375 -12.494 14.768 1.00 83.19 94 GLN A CA 1
ATOM 727 C C . GLN A 1 94 ? -2.392 -13.586 14.422 1.00 83.19 94 GLN A C 1
ATOM 729 O O . GLN A 1 94 ? -2.486 -14.034 13.279 1.00 83.19 94 GLN A O 1
ATOM 734 N N . VAL A 1 95 ? -3.194 -13.990 15.410 1.00 80.88 95 VAL A N 1
ATOM 735 C CA . VAL A 1 95 ? -4.326 -14.912 15.239 1.00 80.88 95 VAL A CA 1
ATOM 736 C C . VAL A 1 95 ? -5.623 -14.162 15.548 1.00 80.88 95 VAL A C 1
ATOM 738 O O . VAL A 1 95 ? -5.789 -13.653 16.651 1.00 80.88 95 VAL A O 1
ATOM 741 N N . ASP A 1 96 ? -6.562 -14.105 14.600 1.00 64.94 96 ASP A N 1
ATOM 742 C CA . ASP A 1 96 ? -7.955 -13.733 14.865 1.00 64.94 96 ASP A CA 1
ATOM 743 C C . ASP A 1 96 ? -8.524 -14.694 15.906 1.00 64.94 96 ASP A C 1
ATOM 745 O O . ASP A 1 96 ? -8.662 -15.894 15.631 1.00 64.94 96 ASP A O 1
ATOM 749 N N . GLY A 1 97 ? -8.780 -14.144 17.093 1.00 50.72 97 GLY A N 1
ATOM 750 C CA . GLY A 1 97 ? -9.130 -14.868 18.314 1.00 50.72 97 GLY A CA 1
ATOM 751 C C . GLY A 1 97 ? -8.268 -14.509 19.531 1.00 50.72 97 GLY A C 1
ATOM 752 O O . GLY A 1 97 ? -8.644 -14.869 20.639 1.00 50.72 97 GLY A O 1
ATOM 753 N N . ALA A 1 98 ? -7.159 -13.782 19.362 1.00 40.81 98 ALA A N 1
ATOM 754 C CA . ALA A 1 98 ? -6.465 -13.127 20.466 1.00 40.81 98 ALA A CA 1
ATOM 755 C C . ALA A 1 98 ? -6.827 -11.638 20.457 1.00 40.81 98 ALA A C 1
ATOM 757 O O . ALA A 1 98 ? -6.185 -10.825 19.791 1.00 40.81 98 ALA A O 1
ATOM 758 N N . GLU A 1 99 ? -7.897 -11.290 21.173 1.00 37.19 99 GLU A N 1
ATOM 759 C CA . GLU A 1 99 ? -8.018 -9.949 21.733 1.00 37.19 99 GLU A CA 1
ATOM 760 C C . GLU A 1 99 ? -6.718 -9.668 22.486 1.00 37.19 99 GLU A C 1
ATOM 762 O O . GLU A 1 99 ? -6.348 -10.401 23.405 1.00 37.19 99 GLU A O 1
ATOM 767 N N . ALA A 1 100 ? -5.991 -8.636 22.066 1.00 37.00 100 ALA A N 1
ATOM 768 C CA . ALA A 1 100 ? -4.925 -8.095 22.880 1.00 37.00 100 ALA A CA 1
ATOM 769 C C . ALA A 1 100 ? -5.578 -7.460 24.113 1.00 37.00 100 ALA A C 1
ATOM 771 O O . ALA A 1 100 ? -5.901 -6.275 24.137 1.00 37.00 100 ALA A O 1
ATOM 772 N N . THR A 1 101 ? -5.765 -8.265 25.156 1.00 36.22 101 THR A N 1
ATOM 773 C CA . THR A 1 101 ? -5.643 -7.789 26.526 1.00 36.22 101 THR A CA 1
ATOM 774 C C . THR A 1 101 ? -4.255 -7.176 26.663 1.00 36.22 101 THR A C 1
ATOM 776 O O . THR A 1 101 ? -3.271 -7.886 26.856 1.00 36.22 101 THR A O 1
ATOM 779 N N . ALA A 1 102 ? -4.170 -5.858 26.549 1.00 39.91 102 ALA A N 1
ATOM 780 C CA . ALA A 1 102 ? -3.103 -5.093 27.168 1.00 39.91 102 ALA A CA 1
ATOM 781 C C . ALA A 1 102 ? -3.739 -4.290 28.305 1.00 39.91 102 ALA A C 1
ATOM 783 O O . ALA A 1 102 ? -4.132 -3.136 28.154 1.00 39.91 102 ALA A O 1
ATOM 784 N N . VAL A 1 103 ? -3.905 -4.977 29.436 1.00 38.19 103 VAL A N 1
ATOM 785 C CA . VAL A 1 103 ? -4.052 -4.358 30.750 1.00 38.19 103 VAL A CA 1
ATOM 786 C C . VAL A 1 103 ? -2.694 -3.784 31.159 1.00 38.19 103 VAL A C 1
ATOM 788 O O . VAL A 1 103 ? -1.735 -4.527 31.314 1.00 38.19 103 VAL A O 1
ATOM 791 N N . ASP A 1 104 ? -2.678 -2.457 31.257 1.00 45.69 104 ASP A N 1
ATOM 792 C CA . ASP A 1 104 ? -2.223 -1.627 32.381 1.00 45.69 104 ASP A CA 1
ATOM 793 C C . ASP A 1 104 ? -0.802 -1.758 32.979 1.00 45.69 104 ASP A C 1
ATOM 795 O O . ASP A 1 104 ? -0.275 -2.854 33.156 1.00 45.69 104 ASP A O 1
ATOM 799 N N . GLN A 1 105 ? -0.289 -0.585 33.409 1.00 45.16 105 GLN A N 1
ATOM 800 C CA . GLN A 1 105 ? 0.420 -0.257 34.676 1.00 45.16 105 GLN A CA 1
ATOM 801 C C . GLN A 1 105 ? 1.651 0.651 34.455 1.00 45.16 105 GLN A C 1
ATOM 803 O O . GLN A 1 105 ? 2.521 0.306 33.666 1.00 45.16 105 GLN A O 1
ATOM 808 N N . HIS A 1 106 ? 1.880 1.802 35.113 1.00 39.81 106 HIS A N 1
ATOM 809 C CA . HIS A 1 106 ? 1.325 2.538 36.277 1.00 39.81 106 HIS A CA 1
ATOM 810 C C . HIS A 1 106 ? 1.910 3.995 36.191 1.00 39.81 106 HIS A C 1
ATOM 812 O O . HIS A 1 106 ? 2.929 4.172 35.531 1.00 39.81 106 HIS A O 1
ATOM 818 N N . ALA A 1 107 ? 1.432 5.094 36.803 1.00 45.44 107 ALA A N 1
ATOM 819 C CA . ALA A 1 107 ? 0.851 5.291 38.139 1.00 45.44 107 ALA A CA 1
ATOM 820 C C . ALA A 1 107 ? 0.178 6.703 38.304 1.00 45.44 107 ALA A C 1
ATOM 822 O O . ALA A 1 107 ? 0.272 7.530 37.398 1.00 45.44 107 ALA A O 1
ATOM 823 N N . PRO A 1 108 ? -0.479 6.991 39.456 1.00 50.84 108 PRO A N 1
ATOM 824 C CA . PRO A 1 108 ? -1.630 7.896 39.601 1.00 50.84 108 PRO A CA 1
ATOM 825 C C . PRO A 1 108 ? -1.314 9.289 40.184 1.00 50.84 108 PRO A C 1
ATOM 827 O O . PRO A 1 108 ? -0.293 9.486 40.839 1.00 50.84 108 PRO A O 1
ATOM 830 N N . GLY A 1 109 ? -2.251 10.238 40.047 1.00 30.03 109 GLY A N 1
ATOM 831 C CA . GLY A 1 109 ? -2.138 11.547 40.704 1.00 30.03 109 GLY A CA 1
ATOM 832 C C . GLY A 1 109 ? -3.265 12.548 40.432 1.00 30.03 109 GLY A C 1
ATOM 833 O O . GLY A 1 109 ? -3.042 13.543 39.767 1.00 30.03 109 GLY A O 1
ATOM 834 N N . VAL A 1 110 ? -4.443 12.272 40.996 1.00 36.03 110 VAL A N 1
ATOM 835 C CA . VAL A 1 110 ? -5.395 13.205 41.643 1.00 36.03 110 VAL A CA 1
ATOM 836 C C . VAL A 1 110 ? -5.915 14.499 40.956 1.00 36.03 110 VAL A C 1
ATOM 838 O O . VAL A 1 110 ? -5.199 15.448 40.665 1.00 36.03 110 VAL A O 1
ATOM 841 N N . THR A 1 111 ? -7.251 14.591 41.039 1.00 32.03 111 THR A N 1
ATOM 842 C CA . THR A 1 111 ? -8.137 15.761 41.264 1.00 32.03 111 THR A CA 1
ATOM 843 C C . THR A 1 111 ? -8.708 16.544 40.073 1.00 32.03 111 THR A C 1
ATOM 845 O O . THR A 1 111 ? -8.008 17.144 39.270 1.00 32.03 111 THR A O 1
ATOM 848 N N . GLN A 1 112 ? -10.045 16.532 40.056 1.00 46.28 112 GLN A N 1
ATOM 849 C CA . GLN A 1 112 ? -11.019 17.199 39.188 1.00 46.28 112 GLN A CA 1
ATOM 850 C C . GLN A 1 112 ? -10.834 18.722 39.085 1.00 46.28 112 GLN A C 1
ATOM 852 O O . GLN A 1 112 ? -10.404 19.339 40.053 1.00 46.28 112 GLN A O 1
ATOM 857 N N . VAL A 1 113 ? -11.307 19.324 37.986 1.00 35.97 113 VAL A N 1
ATOM 858 C CA . VAL A 1 113 ? -12.538 20.148 37.998 1.00 35.97 113 VAL A CA 1
ATOM 859 C C . VAL A 1 113 ? -13.089 20.361 36.584 1.00 35.97 113 VAL A C 1
ATOM 861 O O . VAL A 1 113 ? -12.361 20.660 35.641 1.00 35.97 113 VAL A O 1
ATOM 864 N N . ASP A 1 114 ? -14.404 20.193 36.491 1.00 41.81 114 ASP A N 1
ATOM 865 C CA . ASP A 1 114 ? -15.318 20.506 35.401 1.00 41.81 114 ASP A CA 1
ATOM 866 C C . ASP A 1 114 ? -14.998 21.787 34.623 1.00 41.81 114 ASP A C 1
ATOM 868 O O . ASP A 1 114 ? -14.953 22.878 35.194 1.00 41.81 114 ASP A O 1
ATOM 872 N N . THR A 1 115 ? -14.958 21.695 33.290 1.00 31.98 115 THR A N 1
ATOM 873 C CA . THR A 1 115 ? -15.597 22.703 32.431 1.00 31.98 115 THR A CA 1
ATOM 874 C C . THR A 1 115 ? -15.956 22.116 31.064 1.00 31.98 115 THR A C 1
ATOM 876 O O . THR A 1 115 ? -15.119 21.536 30.386 1.00 31.98 115 THR A O 1
ATOM 879 N N . ALA A 1 116 ? -17.204 22.359 30.661 1.00 32.22 116 ALA A N 1
ATOM 880 C CA . ALA A 1 116 ? -17.718 22.359 29.293 1.00 32.22 116 ALA A CA 1
ATOM 881 C C . ALA A 1 116 ? -17.767 21.025 28.524 1.00 32.22 116 ALA A C 1
ATOM 883 O O . ALA A 1 116 ? -16.833 20.573 27.869 1.00 32.22 116 ALA A O 1
ATOM 884 N N . MET A 1 117 ? -18.987 20.498 28.476 1.00 45.56 117 MET A N 1
ATOM 885 C CA . MET A 1 117 ? -19.510 19.713 27.368 1.00 45.56 117 MET A CA 1
ATOM 886 C C . MET A 1 117 ? -19.341 20.499 26.054 1.00 45.56 117 MET A C 1
ATOM 888 O O . MET A 1 117 ? -20.060 21.464 25.807 1.00 45.56 117 MET A O 1
ATOM 892 N N . ILE A 1 118 ? -18.403 20.081 25.206 1.00 37.94 118 ILE A N 1
ATOM 893 C CA . ILE A 1 118 ? -18.428 20.335 23.763 1.00 37.94 118 ILE A CA 1
ATOM 894 C C . ILE A 1 118 ? -18.171 18.977 23.118 1.00 37.94 118 ILE A C 1
ATOM 896 O O . ILE A 1 118 ? -17.241 18.275 23.509 1.00 37.94 118 ILE A O 1
ATOM 900 N N . ALA A 1 119 ? -19.086 18.580 22.235 1.00 35.53 119 ALA A N 1
ATOM 901 C CA . ALA A 1 119 ? -19.207 17.252 21.650 1.00 35.53 119 ALA A CA 1
ATOM 902 C C . ALA A 1 119 ? -17.848 16.603 21.350 1.00 35.53 119 ALA A C 1
ATOM 904 O O . ALA A 1 119 ? -17.007 17.196 20.673 1.00 35.53 119 ALA A O 1
ATOM 905 N N . ALA A 1 120 ? -17.663 15.369 21.832 1.00 36.62 120 ALA A N 1
ATOM 906 C CA . ALA A 1 120 ? -16.582 14.516 21.362 1.00 36.62 120 ALA A CA 1
ATOM 907 C C . ALA A 1 120 ? -16.571 14.572 19.825 1.00 36.62 120 ALA A C 1
ATOM 909 O O . ALA A 1 120 ? -17.652 14.451 19.233 1.00 36.62 120 ALA A O 1
ATOM 910 N N . PRO A 1 121 ? -15.415 14.790 19.169 1.00 40.19 121 PRO A N 1
ATOM 911 C CA . PRO A 1 121 ? -15.371 14.687 17.724 1.00 40.19 121 PRO A CA 1
ATOM 912 C C . PRO A 1 121 ? -15.936 13.312 17.376 1.00 40.19 121 PRO A C 1
ATOM 914 O O . PRO A 1 121 ? -15.494 12.296 17.921 1.00 40.19 121 PRO A O 1
ATOM 917 N N . GLY A 1 122 ? -16.978 13.293 16.540 1.00 45.75 122 GLY A N 1
ATOM 918 C CA . GLY A 1 122 ? -17.505 12.049 15.998 1.00 45.75 122 GLY A CA 1
ATOM 919 C C . GLY A 1 122 ? -16.364 11.222 15.393 1.00 45.75 122 GLY A C 1
ATOM 920 O O . GLY A 1 122 ? -15.286 11.767 15.126 1.00 45.75 122 GLY A O 1
ATOM 921 N N . PRO A 1 123 ? -16.559 9.907 15.194 1.00 53.25 123 PRO A N 1
ATOM 922 C CA . PRO A 1 123 ? -15.532 9.065 14.588 1.00 53.25 123 PRO A CA 1
ATOM 923 C C . PRO A 1 123 ? -14.958 9.754 13.335 1.00 53.25 123 PRO A C 1
ATOM 925 O O . PRO A 1 123 ? -15.728 10.358 12.582 1.00 53.25 123 PRO A O 1
ATOM 928 N N . PRO A 1 124 ? -13.625 9.735 13.135 1.00 62.81 124 PRO A N 1
ATOM 929 C CA . PRO A 1 124 ? -12.986 10.497 12.068 1.00 62.81 124 PRO A CA 1
ATOM 930 C C . PRO A 1 124 ? -13.622 10.141 10.725 1.00 62.81 124 PRO A C 1
ATOM 932 O O . PRO A 1 124 ? -13.856 8.962 10.458 1.00 62.81 124 PRO A O 1
ATOM 935 N N . ALA A 1 125 ? -13.913 11.152 9.903 1.00 70.44 125 ALA A N 1
ATOM 936 C CA . ALA A 1 125 ? -14.506 10.950 8.586 1.00 70.44 125 ALA A CA 1
ATOM 937 C C . ALA A 1 125 ? -13.619 10.026 7.736 1.00 70.44 125 ALA A C 1
ATOM 939 O O . ALA A 1 125 ? -12.389 10.112 7.790 1.00 70.44 125 ALA A O 1
ATOM 940 N N . ARG A 1 126 ? -14.241 9.127 6.969 1.00 76.38 126 ARG A N 1
ATOM 941 C CA . ARG A 1 126 ? -13.553 8.153 6.113 1.00 76.38 126 ARG A CA 1
ATOM 942 C C . ARG A 1 126 ? -14.178 8.141 4.726 1.00 76.38 126 ARG A C 1
ATOM 944 O O . ARG A 1 126 ? -15.389 8.283 4.620 1.00 76.38 126 ARG A O 1
ATOM 951 N N . LEU A 1 127 ? -13.359 7.916 3.702 1.00 71.75 127 LEU A N 1
ATOM 952 C CA . LEU A 1 127 ? -13.820 7.484 2.382 1.00 71.75 127 LEU A CA 1
ATOM 953 C C . LEU A 1 127 ? -13.732 5.968 2.295 1.00 71.75 127 LEU A C 1
ATOM 955 O O . LEU A 1 127 ? -12.672 5.402 2.556 1.00 71.75 127 LEU A O 1
ATOM 959 N N . VAL A 1 128 ? -14.806 5.313 1.874 1.00 68.06 128 VAL A N 1
ATOM 960 C CA . VAL A 1 128 ? -14.834 3.868 1.647 1.00 68.06 128 VAL A CA 1
ATOM 961 C C . VAL A 1 128 ? -14.902 3.595 0.154 1.00 68.06 128 VAL A C 1
ATOM 963 O O . VAL A 1 128 ? -15.860 3.984 -0.507 1.00 68.06 128 VAL A O 1
ATOM 966 N N . MET A 1 129 ? -13.908 2.905 -0.405 1.00 58.66 129 MET A N 1
ATOM 967 C CA . MET A 1 129 ? -13.925 2.508 -1.814 1.00 58.66 129 MET A CA 1
ATOM 968 C C . MET A 1 129 ? -15.009 1.451 -2.044 1.00 58.66 129 MET A C 1
ATOM 970 O O . MET A 1 129 ? -14.998 0.399 -1.413 1.00 58.66 129 MET A O 1
ATOM 974 N N . ILE A 1 130 ? -15.932 1.698 -2.971 1.00 67.19 130 ILE A N 1
ATOM 975 C CA . ILE A 1 130 ? -17.040 0.769 -3.267 1.00 67.19 130 ILE A CA 1
ATOM 976 C C . ILE A 1 130 ? -16.839 -0.007 -4.578 1.00 67.19 130 ILE A C 1
ATOM 978 O O . ILE A 1 130 ? -17.560 -0.965 -4.847 1.00 67.19 130 ILE A O 1
ATOM 982 N N . THR A 1 131 ? -15.850 0.372 -5.391 1.00 44.97 131 THR A N 1
ATOM 983 C CA . THR A 1 131 ? -15.505 -0.289 -6.663 1.00 44.97 131 THR A CA 1
ATOM 984 C C . THR A 1 131 ? -14.167 -1.034 -6.601 1.00 44.97 131 THR A C 1
ATOM 986 O O . THR A 1 131 ? -13.341 -0.753 -5.736 1.00 44.97 131 THR A O 1
ATOM 989 N N . PRO A 1 132 ? -13.896 -1.962 -7.538 1.00 36.19 132 PRO A N 1
ATOM 990 C CA . PRO A 1 132 ? -12.567 -2.552 -7.708 1.00 36.19 132 PRO A CA 1
ATOM 991 C C . PRO A 1 132 ? -11.471 -1.481 -7.899 1.00 36.19 132 PRO A C 1
ATOM 993 O O . PRO A 1 132 ? -11.765 -0.409 -8.432 1.00 36.19 132 PRO A O 1
ATOM 996 N N . PRO A 1 133 ? -10.206 -1.758 -7.522 1.00 36.06 133 PRO A N 1
ATOM 997 C CA . PRO A 1 133 ? -9.653 -3.069 -7.163 1.00 36.06 133 PRO A CA 1
ATOM 998 C C . PRO A 1 133 ? -9.768 -3.462 -5.680 1.00 36.06 133 PRO A C 1
ATOM 1000 O O . PRO A 1 133 ? -9.482 -4.615 -5.365 1.00 36.06 133 PRO A O 1
ATOM 1003 N N . ALA A 1 134 ? -10.184 -2.561 -4.783 1.00 43.38 134 ALA A N 1
ATOM 1004 C CA . ALA A 1 134 ? -10.237 -2.831 -3.342 1.00 43.38 134 ALA A CA 1
ATOM 1005 C C . ALA A 1 134 ? -11.560 -2.360 -2.694 1.00 43.38 134 ALA A C 1
ATOM 1007 O O . ALA A 1 134 ? -11.557 -1.401 -1.921 1.00 43.38 134 ALA A O 1
ATOM 1008 N N . PRO A 1 135 ? -12.702 -3.018 -2.984 1.00 42.25 135 PRO A N 1
ATOM 1009 C CA . PRO A 1 135 ? -13.968 -2.705 -2.328 1.00 42.25 135 PRO A CA 1
ATOM 1010 C C . PRO A 1 135 ? -13.853 -2.889 -0.808 1.00 42.25 135 PRO A C 1
ATOM 1012 O O . PRO A 1 135 ? -13.365 -3.919 -0.345 1.00 42.25 135 PRO A O 1
ATOM 1015 N N . GLY A 1 136 ? -14.310 -1.903 -0.041 1.00 45.44 136 GLY A N 1
ATOM 1016 C CA . GLY A 1 136 ? -14.216 -1.869 1.418 1.00 45.44 136 GLY A CA 1
ATOM 1017 C C . GLY A 1 136 ? -12.922 -1.259 1.965 1.00 45.44 136 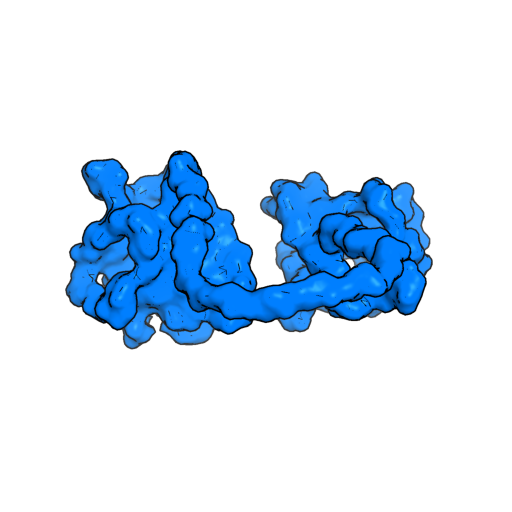GLY A C 1
ATOM 1018 O O . GLY A 1 136 ? -12.783 -1.186 3.180 1.00 45.44 136 GLY A O 1
ATOM 1019 N N . ALA A 1 137 ? -11.987 -0.810 1.117 1.00 48.62 137 ALA A N 1
ATOM 1020 C CA . ALA A 1 137 ? -10.827 -0.053 1.586 1.00 48.62 137 ALA A CA 1
ATOM 1021 C C . ALA A 1 137 ? -11.270 1.296 2.173 1.00 48.62 137 ALA A C 1
ATOM 1023 O O . ALA A 1 137 ? -11.979 2.053 1.509 1.00 48.62 137 ALA A O 1
ATOM 1024 N N . GLU A 1 138 ? -10.840 1.588 3.400 1.00 59.28 138 GLU A N 1
ATOM 1025 C CA . GLU A 1 138 ? -11.173 2.813 4.128 1.00 59.28 138 GLU A CA 1
ATOM 1026 C C . GLU A 1 138 ? -9.974 3.770 4.160 1.00 59.28 138 GLU A C 1
ATOM 1028 O O . GLU A 1 138 ? -8.854 3.361 4.473 1.00 59.28 138 GLU A O 1
ATOM 1033 N N . PHE A 1 139 ? -10.211 5.051 3.887 1.00 65.94 139 PHE A N 1
ATOM 1034 C CA . PHE A 1 139 ? -9.200 6.108 3.918 1.00 65.94 139 PHE A CA 1
ATOM 1035 C C . PHE A 1 139 ? -9.618 7.192 4.909 1.00 65.94 139 PHE A C 1
ATOM 1037 O O . PHE A 1 139 ? -10.684 7.787 4.761 1.00 65.94 139 PHE A O 1
ATOM 1044 N N . SER A 1 140 ? -8.793 7.451 5.921 1.00 68.12 140 SER A N 1
ATOM 1045 C CA . SER A 1 140 ? -9.074 8.444 6.963 1.00 68.12 140 SER A CA 1
ATOM 1046 C C . SER A 1 140 ? -8.877 9.874 6.454 1.00 68.12 140 SER A C 1
ATOM 1048 O O . SER A 1 140 ? -7.824 10.206 5.921 1.00 68.12 140 SER A O 1
ATOM 1050 N N . LEU A 1 141 ? -9.856 10.745 6.694 1.00 75.00 141 LEU A N 1
ATOM 1051 C CA . LEU A 1 141 ? -9.815 12.174 6.369 1.00 75.00 141 LEU A CA 1
ATOM 1052 C C . LEU A 1 141 ? -9.464 13.007 7.611 1.00 75.00 141 LEU A C 1
ATOM 1054 O O . LEU A 1 141 ? -10.211 13.889 8.036 1.00 75.00 141 LEU A O 1
ATOM 1058 N N . THR A 1 142 ? -8.354 12.661 8.263 1.00 66.56 142 THR A N 1
ATOM 1059 C CA . THR A 1 142 ? -7.933 13.296 9.524 1.00 66.56 142 THR A CA 1
ATOM 1060 C C . THR A 1 142 ? -7.056 14.526 9.3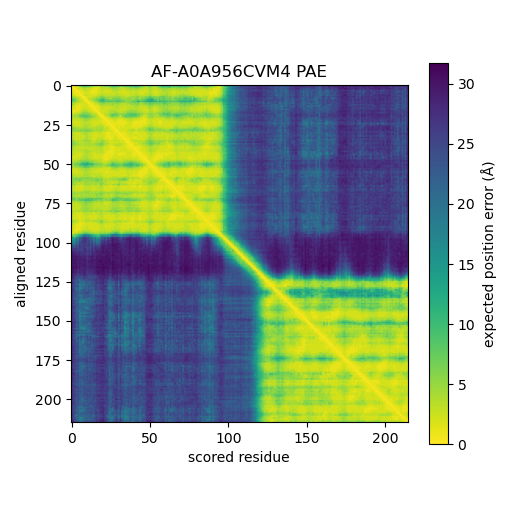25 1.00 66.56 142 THR A C 1
ATOM 1062 O O . THR A 1 142 ? -7.009 15.368 10.220 1.00 66.56 142 THR A O 1
ATOM 1065 N N . ALA A 1 143 ? -6.375 14.638 8.183 1.00 67.81 143 ALA A N 1
ATOM 1066 C CA . ALA A 1 143 ? -5.537 15.787 7.851 1.00 67.81 143 ALA A CA 1
ATOM 1067 C C . ALA A 1 143 ? -6.376 16.992 7.389 1.00 67.81 143 ALA A C 1
ATOM 1069 O O . ALA A 1 143 ? -7.488 16.832 6.886 1.00 67.81 143 ALA A O 1
ATOM 1070 N N . GLU A 1 144 ? -5.828 18.205 7.529 1.00 75.25 144 GLU A N 1
ATOM 1071 C CA . GLU A 1 144 ? -6.462 19.436 7.020 1.00 75.25 144 GLU A CA 1
ATOM 1072 C C . GLU A 1 144 ? -6.596 19.437 5.493 1.00 75.25 144 GLU A C 1
ATOM 1074 O O . GLU A 1 144 ? -7.491 20.070 4.935 1.00 75.25 144 GLU A O 1
ATOM 1079 N N . ARG A 1 145 ? -5.710 18.705 4.817 1.00 80.25 145 ARG A N 1
ATOM 1080 C CA . ARG A 1 145 ? -5.639 18.575 3.368 1.00 80.25 145 ARG A CA 1
ATOM 1081 C C . ARG A 1 145 ? -5.298 17.128 3.030 1.00 80.25 145 ARG A C 1
ATOM 1083 O O . ARG A 1 145 ? -4.354 16.589 3.593 1.00 80.25 145 ARG A O 1
ATOM 1090 N N . VAL A 1 146 ? -6.061 16.520 2.126 1.00 76.88 146 VAL A N 1
ATOM 1091 C CA . VAL A 1 146 ? -5.896 15.131 1.678 1.00 76.88 146 VAL A CA 1
ATOM 1092 C C . VAL A 1 146 ? -5.936 15.100 0.156 1.00 76.88 146 VAL A C 1
ATOM 1094 O O . VAL A 1 146 ? -6.979 15.337 -0.451 1.00 76.88 146 VAL A O 1
ATOM 1097 N N . ARG A 1 147 ? -4.807 14.811 -0.483 1.00 79.94 147 ARG A N 1
ATOM 1098 C CA . ARG A 1 147 ? -4.676 14.732 -1.939 1.00 79.94 147 ARG A CA 1
ATOM 1099 C C . ARG A 1 147 ? -4.941 13.329 -2.446 1.00 79.94 147 ARG A C 1
ATOM 1101 O O . ARG A 1 147 ? -4.477 12.346 -1.882 1.00 79.94 147 ARG A O 1
ATOM 1108 N N . ILE A 1 148 ? -5.661 13.243 -3.556 1.00 80.25 148 ILE A N 1
ATOM 1109 C CA . ILE A 1 148 ? -6.135 11.993 -4.136 1.00 80.25 148 ILE A CA 1
ATOM 1110 C C . ILE A 1 148 ? -5.692 11.912 -5.593 1.00 80.25 148 ILE A C 1
ATOM 1112 O O . ILE A 1 148 ? -5.956 12.810 -6.399 1.00 80.25 148 ILE A O 1
ATOM 1116 N N . GLY A 1 149 ? -5.035 10.818 -5.969 1.00 62.06 149 GLY A N 1
ATOM 1117 C CA . GLY A 1 149 ? -4.598 10.643 -7.349 1.00 62.06 149 GLY A CA 1
ATOM 1118 C C . GLY A 1 149 ? -3.735 9.413 -7.596 1.00 62.06 149 GLY A C 1
ATOM 1119 O O . GLY A 1 149 ? -3.558 8.553 -6.742 1.00 62.06 149 GLY A O 1
ATOM 1120 N N . ARG A 1 150 ? -3.215 9.313 -8.819 1.00 62.34 150 ARG A N 1
ATOM 1121 C CA . ARG A 1 150 ? -2.401 8.191 -9.308 1.00 62.34 150 ARG A CA 1
ATOM 1122 C C . ARG A 1 150 ? -0.904 8.382 -9.050 1.00 62.34 150 ARG A C 1
ATOM 1124 O O . ARG A 1 150 ? -0.146 7.431 -9.236 1.00 62.34 150 ARG A O 1
ATOM 1131 N N . ALA A 1 151 ? -0.466 9.588 -8.682 1.00 50.78 151 ALA A N 1
ATOM 1132 C CA . ALA A 1 151 ? 0.904 9.834 -8.243 1.00 50.78 151 ALA A CA 1
ATOM 1133 C C . ALA A 1 151 ? 1.130 9.230 -6.852 1.00 50.78 151 ALA A C 1
ATOM 1135 O O . ALA A 1 151 ? 0.257 9.303 -5.996 1.00 50.78 151 ALA A O 1
ATOM 1136 N N . GLU A 1 152 ? 2.296 8.620 -6.660 1.00 49.19 152 GLU A N 1
ATOM 1137 C CA . GLU A 1 152 ? 2.644 7.840 -5.463 1.00 49.19 152 GLU A CA 1
ATOM 1138 C C . GLU A 1 152 ? 2.969 8.688 -4.220 1.00 49.19 152 GLU A C 1
ATOM 1140 O O . GLU A 1 152 ? 3.081 8.136 -3.135 1.00 49.19 152 GLU A O 1
ATOM 1145 N N . ASP A 1 153 ? 3.062 10.012 -4.378 1.00 62.75 153 ASP A N 1
ATOM 1146 C CA . ASP A 1 153 ? 3.393 11.000 -3.334 1.00 62.75 153 ASP A CA 1
ATOM 1147 C C . ASP A 1 153 ? 2.142 11.671 -2.720 1.00 62.75 153 ASP A C 1
ATOM 1149 O O . ASP A 1 153 ? 2.228 12.707 -2.071 1.00 62.75 153 ASP A O 1
ATOM 1153 N N . LEU A 1 154 ? 0.944 11.135 -2.982 1.00 53.56 154 LEU A N 1
ATOM 1154 C CA . LEU A 1 154 ? -0.320 11.717 -2.515 1.00 53.56 154 LEU A CA 1
ATOM 1155 C C . LEU A 1 154 ? -0.897 10.956 -1.322 1.00 53.56 154 LEU A C 1
ATOM 1157 O O . LEU A 1 154 ? -0.754 9.737 -1.236 1.00 53.56 154 LEU A O 1
ATOM 1161 N N . ASP A 1 155 ? -1.633 11.669 -0.465 1.00 64.62 155 ASP A N 1
ATOM 1162 C CA . ASP A 1 155 ? -2.232 11.131 0.764 1.00 64.62 155 ASP A CA 1
ATOM 1163 C C . ASP A 1 155 ? -3.110 9.893 0.508 1.00 64.62 155 ASP A C 1
ATOM 1165 O O . ASP A 1 155 ? -3.055 8.898 1.232 1.00 64.62 155 ASP A O 1
ATOM 1169 N N . ILE A 1 156 ? -3.910 9.931 -0.560 1.00 64.19 156 ILE A N 1
ATOM 1170 C CA . ILE A 1 156 ? -4.699 8.805 -1.055 1.00 64.19 156 ILE A CA 1
ATOM 1171 C C . ILE A 1 15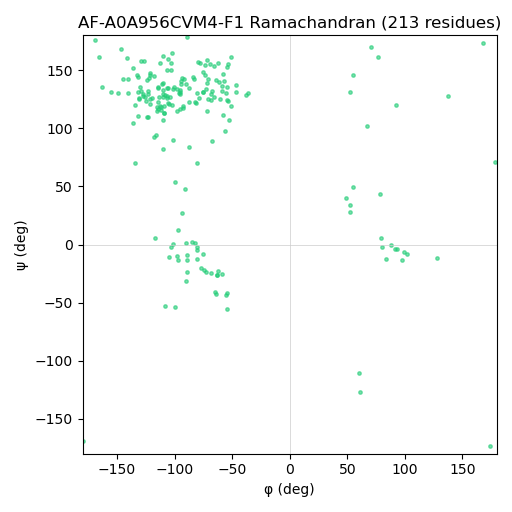6 ? -4.218 8.468 -2.464 1.00 64.19 156 ILE A C 1
ATOM 1173 O O . ILE A 1 156 ? -4.691 8.992 -3.479 1.00 64.19 156 ILE A O 1
ATOM 1177 N N . TRP A 1 157 ? -3.273 7.536 -2.519 1.00 66.50 157 TRP A N 1
ATOM 1178 C CA . TRP A 1 157 ? -2.785 6.988 -3.772 1.00 66.50 157 TRP A CA 1
ATOM 1179 C C . TRP A 1 157 ? -3.704 5.885 -4.310 1.00 66.50 157 TRP A C 1
ATOM 1181 O O . TRP A 1 157 ? -3.927 4.856 -3.669 1.00 66.50 157 TRP A O 1
ATOM 1191 N N . ILE A 1 158 ? -4.201 6.071 -5.534 1.00 63.28 158 ILE A N 1
ATOM 1192 C CA . ILE A 1 158 ? -5.062 5.112 -6.226 1.00 63.28 158 ILE A CA 1
ATOM 1193 C C . ILE A 1 158 ? -4.430 4.734 -7.564 1.00 63.28 158 ILE A C 1
ATOM 1195 O O . ILE A 1 158 ? -4.423 5.501 -8.532 1.00 63.28 158 ILE A O 1
ATOM 1199 N N . ASN A 1 159 ? -3.948 3.497 -7.655 1.00 54.97 159 ASN A N 1
ATOM 1200 C CA . ASN A 1 159 ? -3.356 2.964 -8.876 1.00 54.97 159 ASN A CA 1
ATOM 1201 C C . ASN A 1 159 ? -4.433 2.498 -9.878 1.00 54.97 159 ASN A C 1
ATOM 1203 O O . ASN A 1 159 ? -4.619 1.302 -10.105 1.00 54.97 159 ASN A O 1
ATOM 1207 N N . HIS A 1 160 ? -5.162 3.450 -10.472 1.00 61.06 160 HIS A N 1
ATOM 1208 C CA . HIS A 1 160 ? -6.162 3.181 -11.509 1.00 61.06 160 HIS A CA 1
ATOM 1209 C C . HIS A 1 160 ? -5.972 4.080 -12.734 1.00 61.06 160 HIS A C 1
ATOM 1211 O O . HIS A 1 160 ? -5.786 5.288 -12.615 1.00 61.06 160 HIS A O 1
ATOM 1217 N N . ARG A 1 161 ? -6.060 3.511 -13.945 1.00 70.38 161 ARG A N 1
ATOM 1218 C CA . ARG A 1 161 ? -5.782 4.237 -15.202 1.00 70.38 161 ARG A CA 1
ATOM 1219 C C . ARG A 1 161 ? -6.725 5.417 -15.471 1.00 70.38 161 ARG A C 1
ATOM 1221 O O . ARG A 1 161 ? -6.372 6.300 -16.242 1.00 70.38 161 ARG A O 1
ATOM 1228 N N . SER A 1 162 ? -7.923 5.408 -14.880 1.00 69.19 162 SER A N 1
ATOM 1229 C CA . SER A 1 162 ? -8.898 6.501 -15.009 1.00 69.19 162 SER A CA 1
ATOM 1230 C C . SER A 1 162 ? -8.606 7.682 -14.081 1.00 69.19 162 SER A C 1
ATOM 1232 O O . SER A 1 162 ? -9.363 8.647 -14.090 1.00 69.19 162 SER A O 1
ATOM 1234 N N . ILE A 1 163 ? -7.574 7.595 -13.242 1.00 78.06 163 ILE A N 1
ATOM 1235 C CA . ILE A 1 163 ? -7.249 8.611 -12.246 1.00 78.06 163 ILE A CA 1
ATOM 1236 C C . ILE A 1 163 ? -6.009 9.386 -12.704 1.00 78.06 163 ILE A C 1
ATOM 1238 O O . ILE A 1 163 ? -5.012 8.827 -13.178 1.00 78.06 163 ILE A O 1
ATOM 1242 N N . SER A 1 164 ? -6.103 10.707 -12.584 1.00 62.34 164 SER A N 1
ATOM 1243 C CA . SER A 1 164 ? -5.020 11.646 -12.891 1.00 62.34 164 SER A CA 1
ATOM 1244 C C . SER A 1 164 ? -3.934 11.549 -11.832 1.00 62.34 164 SER A C 1
ATOM 1246 O O . SER A 1 164 ? -4.183 11.089 -10.727 1.00 62.34 164 SER A O 1
ATOM 1248 N N . ARG A 1 165 ? -2.716 11.988 -12.156 1.00 70.38 165 ARG A N 1
ATOM 1249 C CA . ARG A 1 165 ? -1.604 11.989 -11.196 1.00 70.38 165 ARG A CA 1
ATOM 1250 C C . ARG A 1 165 ? -1.963 12.731 -9.914 1.00 70.38 165 ARG A C 1
ATOM 1252 O O . ARG A 1 165 ? -1.940 12.096 -8.876 1.00 70.38 165 ARG A O 1
ATOM 1259 N N . GLU A 1 166 ? -2.388 13.981 -10.033 1.00 77.94 166 GLU A N 1
ATOM 1260 C CA . GLU A 1 166 ? -3.119 14.737 -9.015 1.00 77.94 166 GLU A CA 1
ATOM 1261 C C . GLU A 1 166 ? -4.545 14.879 -9.554 1.00 77.94 166 GLU A C 1
ATOM 1263 O O . GLU A 1 166 ? -4.729 15.426 -10.640 1.00 77.94 166 GLU A O 1
ATOM 1268 N N . HIS A 1 167 ? -5.532 14.251 -8.911 1.00 80.19 167 HIS A N 1
ATOM 1269 C CA . HIS A 1 167 ? -6.891 14.170 -9.456 1.00 80.19 167 HIS A CA 1
ATOM 1270 C C . HIS A 1 167 ? -7.850 15.053 -8.673 1.00 80.19 167 HIS A C 1
ATOM 1272 O O . HIS A 1 167 ? -8.505 15.905 -9.256 1.00 80.19 167 HIS A O 1
ATOM 1278 N N . ALA A 1 168 ? -7.889 14.887 -7.358 1.00 87.31 168 ALA A N 1
ATOM 1279 C CA . ALA A 1 168 ? -8.740 15.681 -6.495 1.00 87.31 168 ALA A CA 1
ATOM 1280 C C . ALA A 1 168 ? -8.066 15.903 -5.146 1.00 87.31 168 ALA A C 1
ATOM 1282 O O . ALA A 1 168 ? -7.081 15.252 -4.805 1.00 87.31 168 ALA A O 1
ATOM 1283 N N . GLU A 1 169 ? -8.618 16.809 -4.364 1.00 89.94 169 GL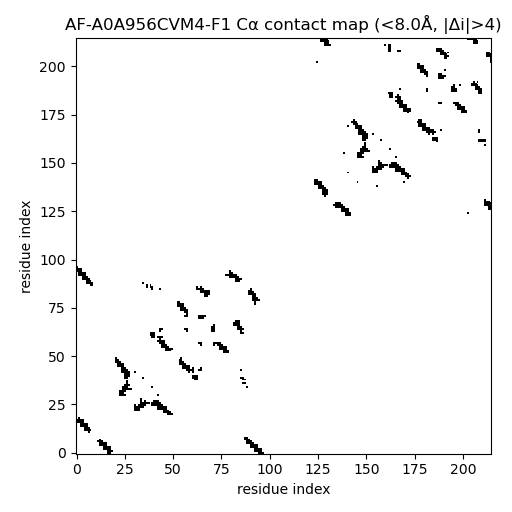U A N 1
ATOM 1284 C CA . GLU A 1 169 ? -8.173 17.088 -3.012 1.00 89.94 169 GLU A CA 1
ATOM 1285 C C . GLU A 1 169 ? -9.370 17.339 -2.111 1.00 89.94 169 GLU A C 1
ATOM 1287 O O . GLU A 1 169 ? -10.339 17.971 -2.523 1.00 89.94 169 GLU A O 1
ATOM 1292 N N . ILE A 1 170 ? -9.291 16.859 -0.877 1.00 87.12 170 ILE A N 1
ATOM 1293 C CA . ILE A 1 170 ? -10.248 17.172 0.173 1.00 87.12 170 ILE A CA 1
ATOM 1294 C C . ILE A 1 170 ? -9.579 18.118 1.159 1.00 87.12 170 ILE A C 1
ATOM 1296 O O . ILE A 1 170 ? -8.511 17.816 1.689 1.00 87.12 170 ILE A O 1
ATOM 1300 N N . GLN A 1 171 ? -10.216 19.255 1.407 1.00 88.00 171 GLN A N 1
ATOM 1301 C CA . GLN A 1 171 ? -9.816 20.214 2.428 1.00 88.00 171 GLN A CA 1
ATOM 1302 C C . GLN A 1 171 ? -10.832 20.212 3.562 1.00 88.00 171 GLN A C 1
ATOM 1304 O O . GLN A 1 171 ? -12.042 20.141 3.329 1.00 88.00 171 GLN A O 1
ATOM 1309 N N . LYS A 1 172 ? -10.336 20.283 4.793 1.00 78.81 172 LYS A N 1
ATOM 1310 C CA . LYS A 1 172 ? -11.166 20.435 5.980 1.00 78.81 172 LYS A CA 1
ATOM 1311 C C . LYS A 1 172 ? -11.403 21.919 6.236 1.00 78.81 172 LYS A C 1
ATOM 1313 O O . LYS A 1 172 ? -10.456 22.685 6.385 1.00 78.81 172 LYS A O 1
ATOM 1318 N N . GLU A 1 173 ? -12.665 22.315 6.285 1.00 82.31 173 GLU A N 1
ATOM 1319 C CA . GLU A 1 173 ? -13.062 23.689 6.563 1.00 82.31 173 GLU A CA 1
ATOM 1320 C C . GLU A 1 173 ? -12.997 23.978 8.076 1.00 82.31 173 GLU A C 1
ATOM 1322 O O . GLU A 1 173 ? -13.117 23.057 8.895 1.00 82.31 173 GLU A O 1
ATOM 1327 N N . PRO A 1 174 ? -12.858 25.254 8.483 1.00 72.12 174 PRO A N 1
ATOM 1328 C CA . PRO A 1 174 ? -12.811 25.643 9.894 1.00 72.12 174 PRO A CA 1
ATOM 1329 C C . PRO A 1 174 ? -14.056 25.249 10.702 1.00 72.12 174 PRO A C 1
ATOM 1331 O O . PRO A 1 174 ? -13.966 25.089 11.917 1.00 72.12 174 PRO A O 1
ATOM 1334 N N . ASP A 1 175 ? -15.214 25.090 10.049 1.00 75.94 175 ASP A N 1
ATOM 1335 C CA . ASP A 1 175 ? -16.460 24.634 10.681 1.00 75.94 175 ASP A CA 1
ATOM 1336 C C . ASP A 1 175 ? -16.531 23.104 10.857 1.00 75.94 175 ASP A C 1
ATOM 1338 O O . ASP A 1 175 ? -17.455 22.594 11.488 1.00 75.94 175 ASP A O 1
ATOM 1342 N N . GLY A 1 176 ? -15.540 22.369 10.340 1.00 71.31 176 GLY A N 1
ATOM 1343 C CA . GLY A 1 176 ? -15.486 20.908 10.366 1.00 71.31 176 GLY A CA 1
ATOM 1344 C C . GLY A 1 176 ? -16.061 20.233 9.119 1.00 71.31 176 GLY A C 1
ATOM 1345 O O . GLY A 1 176 ? -15.956 19.009 9.013 1.00 71.31 176 GLY A O 1
ATOM 1346 N N . GLY A 1 177 ? -16.618 20.999 8.175 1.00 79.88 177 GLY A N 1
ATOM 1347 C CA . GLY A 1 177 ? -17.024 20.512 6.860 1.00 79.88 177 GLY A CA 1
ATOM 1348 C C . GLY A 1 177 ? -15.852 19.989 6.023 1.00 79.88 177 GLY A C 1
ATOM 1349 O O . GLY A 1 177 ? -14.697 20.368 6.218 1.00 79.88 177 GLY A O 1
ATOM 1350 N N . LEU A 1 178 ? -16.147 19.105 5.070 1.00 82.56 178 LEU A N 1
ATOM 1351 C CA . LEU A 1 178 ? -15.173 18.599 4.105 1.00 82.56 178 LEU A CA 1
ATOM 1352 C C . LEU A 1 178 ? -15.502 19.152 2.725 1.00 82.56 178 LEU A C 1
ATOM 1354 O O . LEU A 1 178 ? -16.637 19.045 2.268 1.00 82.56 178 LEU A O 1
ATOM 1358 N N . ARG A 1 179 ? -14.511 19.717 2.044 1.00 87.62 179 ARG A N 1
ATOM 1359 C CA . ARG A 1 179 ? -14.651 20.263 0.697 1.00 87.62 179 ARG A CA 1
ATOM 1360 C C . ARG A 1 179 ? -13.796 19.470 -0.279 1.00 87.62 179 ARG A C 1
ATOM 1362 O O . ARG A 1 179 ? -12.579 19.461 -0.148 1.00 87.62 179 ARG A O 1
ATOM 1369 N N . LEU A 1 180 ? -14.426 18.848 -1.268 1.00 88.38 180 LEU A N 1
ATOM 1370 C CA . LEU A 1 180 ? -13.765 18.192 -2.392 1.00 88.38 180 LEU A CA 1
ATOM 1371 C C . LEU A 1 180 ? -13.510 19.198 -3.516 1.00 88.38 180 LEU A C 1
ATOM 1373 O O . LEU A 1 180 ? -14.402 19.970 -3.870 1.00 88.38 180 LEU A O 1
ATOM 1377 N N . ILE A 1 181 ? -12.307 19.172 -4.079 1.00 88.12 181 ILE A N 1
ATOM 1378 C CA . ILE A 1 181 ? -11.836 20.079 -5.126 1.00 88.12 181 ILE A CA 1
ATOM 1379 C C . ILE A 1 181 ? -11.213 19.239 -6.246 1.00 88.12 181 ILE A C 1
ATOM 1381 O O . ILE A 1 181 ? -10.312 18.440 -5.990 1.00 88.12 181 ILE A O 1
ATOM 1385 N N . ASP A 1 182 ? -11.676 19.420 -7.482 1.00 88.44 182 ASP A N 1
ATOM 1386 C CA . ASP A 1 182 ? -11.035 18.849 -8.670 1.00 88.44 182 ASP A CA 1
ATOM 1387 C C . ASP A 1 182 ? -9.762 19.636 -9.014 1.00 88.44 182 ASP A C 1
ATOM 1389 O O . ASP A 1 182 ? -9.781 20.864 -9.107 1.00 88.44 182 ASP A O 1
ATOM 1393 N N . LEU A 1 183 ? -8.647 18.936 -9.237 1.00 85.12 183 LEU A N 1
ATOM 1394 C CA . LEU A 1 183 ? -7.351 19.552 -9.559 1.00 85.12 183 LEU A CA 1
ATOM 1395 C C . LEU A 1 183 ? -7.115 19.659 -11.078 1.00 85.12 183 LEU A C 1
ATOM 1397 O O . LEU A 1 183 ? -5.973 19.658 -11.540 1.00 85.12 183 LEU A O 1
ATOM 1401 N N . GLY A 1 184 ? -8.191 19.735 -11.866 1.00 75.75 184 GLY A N 1
ATOM 1402 C CA . GLY A 1 184 ? -8.135 19.708 -13.328 1.00 75.75 184 GLY A CA 1
ATOM 1403 C C . GLY A 1 184 ? -7.939 18.292 -13.863 1.00 75.75 184 GLY A C 1
ATOM 1404 O O . GLY A 1 184 ? -7.101 18.044 -14.737 1.00 75.75 184 GLY A O 1
ATOM 1405 N N . SER A 1 185 ? -8.665 17.330 -13.297 1.00 83.25 185 SER A N 1
ATOM 1406 C CA . SER A 1 185 ? -8.539 15.935 -13.683 1.00 83.25 185 SER A CA 1
ATOM 1407 C C . SER A 1 185 ? -8.999 15.658 -15.121 1.00 83.25 185 SER A C 1
ATOM 1409 O O . SER A 1 185 ? -9.858 16.327 -15.684 1.00 83.25 185 SER A O 1
ATOM 1411 N N . ALA A 1 186 ? -8.445 14.605 -15.735 1.00 67.88 186 ALA A N 1
ATOM 1412 C CA . ALA A 1 186 ? -8.742 14.262 -17.127 1.00 67.88 186 ALA A CA 1
ATOM 1413 C C . ALA A 1 186 ? -10.148 13.666 -17.321 1.00 67.88 186 ALA A C 1
ATOM 1415 O O . ALA A 1 186 ? -10.676 13.712 -18.426 1.00 67.88 186 ALA A O 1
ATOM 1416 N N . ASN A 1 187 ? -10.726 13.078 -16.267 1.00 69.12 187 ASN A N 1
ATOM 1417 C CA . ASN A 1 187 ? -12.043 12.431 -16.302 1.00 69.12 187 ASN A CA 1
ATOM 1418 C C . ASN A 1 187 ? -13.073 13.117 -15.389 1.00 69.12 187 ASN A C 1
ATOM 1420 O O . ASN A 1 187 ? -14.180 12.600 -15.266 1.00 69.12 187 ASN A O 1
ATOM 1424 N N . GLY A 1 188 ? -12.713 14.250 -14.777 1.00 82.69 188 GLY A N 1
ATOM 1425 C CA . GLY A 1 188 ? -13.566 14.990 -13.853 1.00 82.69 188 GLY A CA 1
ATOM 1426 C C . GLY A 1 188 ? -13.790 14.294 -12.508 1.00 82.69 188 GLY A C 1
ATOM 1427 O O . GLY A 1 188 ? -13.466 13.118 -12.309 1.00 82.69 188 GLY A O 1
ATOM 1428 N N . VAL A 1 189 ? -14.394 15.053 -11.596 1.00 86.56 189 VAL A N 1
ATOM 1429 C CA . VAL A 1 189 ? -14.870 14.604 -10.286 1.00 86.56 189 VAL A CA 1
ATOM 1430 C C . VAL A 1 189 ? -16.387 14.707 -10.265 1.00 86.56 189 VAL A C 1
ATOM 1432 O O . VAL A 1 189 ? -16.944 15.722 -10.686 1.00 86.56 189 VAL A O 1
ATOM 1435 N N . ARG A 1 190 ? -17.059 13.672 -9.754 1.00 83.00 190 ARG A N 1
ATOM 1436 C CA . ARG A 1 190 ? -18.516 13.674 -9.586 1.00 83.00 190 ARG A CA 1
ATOM 1437 C C . ARG A 1 190 ? -18.910 13.433 -8.146 1.00 83.00 190 ARG A C 1
ATOM 1439 O O . ARG A 1 190 ? -18.299 12.607 -7.472 1.00 83.00 190 ARG A O 1
ATOM 1446 N N . VAL A 1 191 ? -19.964 14.105 -7.704 1.00 86.69 191 VAL A N 1
ATOM 1447 C CA . VAL A 1 191 ? -20.596 13.874 -6.401 1.00 86.69 191 VAL A CA 1
ATOM 1448 C C . VAL A 1 191 ? -22.072 13.593 -6.640 1.00 86.69 191 VAL A C 1
ATOM 1450 O O . VAL A 1 191 ? -22.750 14.360 -7.315 1.00 86.69 191 VAL A O 1
ATOM 1453 N N . ASN A 1 192 ? -22.558 12.446 -6.159 1.00 84.50 192 ASN A N 1
ATOM 1454 C CA . ASN A 1 192 ? -23.929 11.963 -6.372 1.00 84.50 192 ASN A CA 1
ATOM 1455 C C . ASN A 1 192 ? -24.368 11.923 -7.854 1.00 84.50 192 ASN A C 1
ATOM 1457 O O . ASN A 1 192 ? -25.555 11.999 -8.167 1.00 84.50 192 ASN A O 1
ATOM 1461 N N . GLY A 1 193 ? -23.405 11.752 -8.767 1.00 78.06 193 GLY A N 1
ATOM 1462 C CA . GLY A 1 193 ? -23.622 11.671 -10.213 1.00 78.06 193 GLY A CA 1
ATOM 1463 C C . GLY A 1 193 ? -23.527 13.002 -10.968 1.00 78.06 193 GLY A C 1
ATOM 1464 O O . GLY A 1 193 ? -23.582 12.979 -12.197 1.00 78.06 193 GLY A O 1
ATOM 1465 N N . GLU A 1 194 ? -23.342 14.131 -10.279 1.00 77.69 194 GLU A N 1
ATOM 1466 C CA . GLU A 1 194 ? -23.153 15.450 -10.899 1.00 77.69 194 GLU A CA 1
ATOM 1467 C C . GLU A 1 194 ? -21.664 15.816 -10.985 1.00 77.69 194 GLU A C 1
ATOM 1469 O O . GLU A 1 194 ? -20.928 15.649 -10.013 1.00 77.69 194 GLU A O 1
ATOM 1474 N N . ASP A 1 195 ? -21.212 16.309 -12.144 1.00 78.75 195 ASP A N 1
ATOM 1475 C CA . ASP A 1 195 ? -19.841 16.791 -12.351 1.00 78.75 195 ASP A CA 1
ATOM 1476 C C . ASP A 1 195 ? -19.614 18.116 -11.600 1.00 78.75 195 ASP A C 1
ATOM 1478 O O . ASP A 1 195 ? -20.338 19.094 -11.799 1.00 78.75 195 ASP A O 1
ATOM 1482 N N . VAL A 1 196 ? -18.587 18.159 -10.748 1.00 86.31 196 VAL A N 1
ATOM 1483 C CA . VAL A 1 196 ? -18.295 19.299 -9.868 1.00 86.31 196 VAL A CA 1
ATOM 1484 C C . VAL A 1 196 ? -16.824 19.698 -9.943 1.00 86.31 196 VAL A C 1
ATOM 1486 O O . VAL A 1 196 ? -15.941 18.850 -10.040 1.00 86.31 196 VAL A O 1
ATOM 1489 N N . GLN A 1 197 ? -16.544 21.001 -9.853 1.00 78.56 197 GLN A N 1
ATOM 1490 C CA . GLN A 1 197 ? -15.177 21.499 -9.624 1.00 78.56 197 GLN A CA 1
ATOM 1491 C C . GLN A 1 197 ? -14.875 21.645 -8.129 1.00 78.56 197 GLN A C 1
ATOM 1493 O O . GLN A 1 197 ? -13.739 21.472 -7.694 1.00 78.56 197 GLN A O 1
ATOM 1498 N N . ASN A 1 198 ? -15.903 21.955 -7.340 1.00 85.94 198 ASN A N 1
ATOM 1499 C CA . ASN A 1 198 ? -15.845 22.119 -5.898 1.00 85.94 198 ASN A CA 1
ATOM 1500 C C . ASN A 1 198 ? -17.188 21.714 -5.274 1.00 85.94 198 ASN A C 1
ATOM 1502 O O . ASN A 1 198 ? -18.237 22.187 -5.706 1.00 85.94 198 ASN A O 1
ATOM 1506 N N . ALA A 1 199 ? -17.160 20.870 -4.245 1.00 84.69 199 ALA A N 1
ATOM 1507 C CA . ALA A 1 199 ? -18.362 20.414 -3.550 1.00 84.69 199 ALA A CA 1
ATOM 1508 C C . ALA A 1 199 ? -18.102 20.226 -2.053 1.00 84.69 199 ALA A C 1
ATOM 1510 O O . ALA A 1 199 ? -17.030 19.772 -1.658 1.00 84.69 199 ALA A O 1
ATOM 1511 N N . LEU A 1 200 ? -19.086 20.565 -1.218 1.00 85.25 200 LEU A N 1
ATOM 1512 C CA . LEU A 1 200 ? -19.088 20.166 0.189 1.00 85.25 200 LEU A CA 1
ATOM 1513 C C . LEU A 1 200 ? -19.584 18.724 0.283 1.00 85.25 200 LEU A C 1
ATOM 1515 O O . LEU A 1 200 ? -20.617 18.400 -0.295 1.00 85.25 200 LEU A O 1
ATOM 1519 N N . LEU A 1 201 ? -18.839 17.885 0.996 1.00 83.25 201 LEU A N 1
ATOM 1520 C CA . LEU A 1 201 ? -19.165 16.484 1.214 1.00 83.25 201 LEU A CA 1
ATOM 1521 C C . LEU A 1 201 ? -19.906 16.313 2.535 1.00 83.25 201 LEU A C 1
ATOM 1523 O O . LEU A 1 201 ? -19.461 16.795 3.582 1.00 83.25 201 LEU A O 1
ATOM 1527 N N . VAL A 1 202 ? -20.997 15.557 2.492 1.00 80.19 202 VAL A N 1
ATOM 1528 C CA . VAL A 1 202 ? -21.694 15.052 3.674 1.00 80.19 202 VAL A CA 1
ATOM 1529 C C . VAL A 1 202 ? -21.561 13.535 3.768 1.00 80.19 202 VAL A C 1
ATOM 1531 O O . VAL A 1 202 ? -21.309 12.837 2.786 1.00 80.19 202 VAL A O 1
ATOM 1534 N N . ALA A 1 203 ? -21.706 12.997 4.980 1.00 72.62 203 ALA A N 1
ATOM 1535 C CA . ALA A 1 203 ? -21.593 11.561 5.196 1.00 72.62 203 ALA A CA 1
ATOM 1536 C C . ALA A 1 203 ? -22.653 10.804 4.377 1.00 72.62 203 ALA A C 1
ATOM 1538 O O . ALA A 1 203 ? -23.850 11.052 4.522 1.00 72.62 203 ALA A O 1
ATOM 1539 N N . GLY A 1 204 ? -22.203 9.852 3.557 1.00 73.38 204 GLY A N 1
ATOM 1540 C CA . GLY A 1 204 ? -23.062 9.071 2.669 1.00 73.38 204 GLY A CA 1
ATOM 1541 C C . GLY A 1 204 ? -23.096 9.552 1.217 1.00 73.38 204 GLY A C 1
ATOM 1542 O O . GLY A 1 204 ? -23.662 8.832 0.391 1.00 73.38 204 GLY A O 1
ATOM 1543 N N . ASP A 1 205 ? -22.477 10.693 0.898 1.00 83.44 205 ASP A N 1
ATOM 1544 C CA . ASP A 1 205 ? -22.288 11.131 -0.486 1.00 83.44 205 ASP A CA 1
ATOM 1545 C C . ASP A 1 205 ? -21.437 10.137 -1.270 1.00 83.44 205 ASP A C 1
ATOM 1547 O O . ASP A 1 205 ? -20.428 9.626 -0.785 1.00 83.44 205 ASP A O 1
ATOM 1551 N N . VAL A 1 206 ? -21.822 9.892 -2.520 1.00 83.75 206 VAL A N 1
ATOM 1552 C CA . VAL A 1 206 ? -21.029 9.059 -3.423 1.00 83.75 206 VAL A CA 1
ATOM 1553 C C . VAL A 1 206 ? -20.099 9.948 -4.233 1.00 83.75 206 VAL A C 1
ATOM 1555 O O . VAL A 1 206 ? -20.560 10.780 -5.012 1.00 83.75 206 VAL A O 1
ATOM 1558 N N . VAL A 1 207 ? -18.794 9.736 -4.087 1.00 86.00 207 VAL A N 1
ATOM 1559 C CA . VAL A 1 207 ? -17.759 10.460 -4.835 1.00 86.00 207 VAL A CA 1
ATOM 1560 C C . VAL A 1 207 ? -17.206 9.563 -5.934 1.00 86.00 207 VAL A C 1
ATOM 1562 O O . VAL A 1 207 ? -16.751 8.453 -5.659 1.00 86.00 207 VAL A O 1
ATOM 1565 N N . GLU A 1 208 ? -17.198 10.035 -7.177 1.00 85.00 208 GLU A N 1
ATOM 1566 C CA . GLU A 1 208 ? -16.590 9.330 -8.307 1.00 85.00 208 GLU A CA 1
ATOM 1567 C C . GLU A 1 208 ? -15.378 10.099 -8.842 1.00 85.00 208 GLU A C 1
ATOM 1569 O O . GLU A 1 208 ? -15.473 11.275 -9.195 1.00 85.00 208 GLU A O 1
ATOM 1574 N N . LEU A 1 209 ? -14.243 9.403 -8.933 1.00 83.00 209 LEU A N 1
ATOM 1575 C CA . LEU A 1 209 ? -12.985 9.882 -9.504 1.00 83.00 209 LEU A CA 1
ATOM 1576 C C . LEU A 1 209 ? -12.657 9.023 -10.734 1.00 83.00 209 LEU A C 1
ATOM 1578 O O . LEU A 1 209 ? -12.119 7.909 -10.641 1.00 83.00 209 LEU A O 1
ATOM 1582 N N . GLY A 1 210 ? -13.059 9.494 -11.914 1.00 81.00 210 GLY A N 1
ATOM 1583 C CA . GLY A 1 210 ? -13.076 8.678 -13.127 1.00 81.00 210 GLY A CA 1
ATOM 1584 C C . GLY A 1 210 ? -13.982 7.442 -12.989 1.00 81.00 210 GLY A C 1
ATOM 1585 O O . GLY A 1 210 ? -15.199 7.561 -12.973 1.00 81.00 210 GLY A O 1
ATOM 1586 N N . GLN A 1 211 ? -13.399 6.237 -12.940 1.00 75.44 211 GLN A N 1
ATOM 1587 C CA . GLN A 1 211 ? -14.126 4.961 -12.804 1.00 75.44 211 GLN A CA 1
ATOM 1588 C C . GLN A 1 211 ? -14.102 4.391 -11.376 1.00 75.44 211 GLN A C 1
ATOM 1590 O O . GLN A 1 211 ? -14.630 3.302 -11.148 1.00 75.44 211 GLN A O 1
ATOM 1595 N N . VAL A 1 212 ? -13.466 5.085 -10.429 1.00 72.44 212 VAL A N 1
ATOM 1596 C CA . VAL A 1 212 ? -13.375 4.650 -9.031 1.00 72.44 212 VAL A CA 1
ATOM 1597 C C . VAL A 1 212 ? -14.393 5.418 -8.204 1.00 72.44 212 VAL A C 1
ATOM 1599 O O . VAL A 1 212 ? -14.525 6.629 -8.364 1.00 72.44 212 VAL A O 1
ATOM 1602 N N . ARG A 1 213 ? -15.106 4.715 -7.324 1.00 80.81 213 ARG A N 1
ATOM 1603 C CA . ARG A 1 213 ? -16.170 5.282 -6.496 1.00 80.81 213 ARG A CA 1
ATOM 1604 C C . ARG A 1 213 ? -15.886 5.108 -5.013 1.00 80.81 213 ARG A C 1
ATOM 1606 O O . ARG A 1 213 ? -15.382 4.061 -4.593 1.00 80.81 213 ARG A O 1
ATOM 1613 N N . PHE A 1 214 ? -16.307 6.100 -4.244 1.00 80.69 214 PHE A N 1
ATOM 1614 C CA . PHE A 1 214 ? -16.216 6.164 -2.793 1.00 80.69 214 PHE A CA 1
ATOM 1615 C C . PHE A 1 214 ? -17.571 6.523 -2.177 1.00 80.69 214 PHE A C 1
ATOM 1617 O O . PHE A 1 214 ? -18.418 7.093 -2.866 1.00 80.69 214 PHE A O 1
ATOM 1624 N N . ARG A 1 215 ? -17.763 6.190 -0.899 1.00 80.62 215 ARG A N 1
ATOM 1625 C CA . ARG A 1 215 ? -18.892 6.617 -0.060 1.00 80.62 215 ARG A CA 1
ATOM 1626 C C . ARG A 1 215 ? -18.426 6.958 1.353 1.00 80.62 215 ARG A C 1
ATOM 1628 O O . ARG A 1 215 ? -17.360 6.423 1.733 1.00 80.62 215 ARG A O 1
#

Solvent-accessible surface area (backbone atoms only — not comparable to full-atom values): 12373 Å² total; per-residue (Å²): 86,46,32,36,41,35,29,43,81,88,66,54,74,46,79,44,74,60,83,62,58,66,41,35,31,11,35,31,88,88,34,75,43,67,43,76,52,87,61,33,28,57,58,21,34,37,41,35,59,54,98,93,36,43,31,42,32,59,57,81,29,88,75,48,41,22,50,76,86,42,73,62,94,49,82,40,81,51,56,80,69,43,40,35,36,49,57,69,31,42,36,34,36,40,48,66,87,63,77,80,81,76,80,84,89,89,86,88,84,86,85,87,81,92,78,77,97,67,81,76,80,67,82,76,53,58,44,29,27,71,35,75,96,50,60,71,45,73,44,79,61,78,55,64,63,42,36,32,16,39,34,86,92,35,79,44,59,42,96,46,92,54,38,28,52,63,22,34,34,38,36,52,45,96,90,72,49,37,34,41,34,44,62,78,32,89,60,46,32,27,52,75,84,43,81,44,61,65,46,78,60,57,95,75,49,38,40,31,48,46,82,39,36,30,56

Foldseek 3Di:
DKWKWKAFLVRDTDIGDPPDQKFWEFCAPPGNHHDNDPQTHNGAWMWGQDPNWIKIAGPPGPNAKDKPNHGDPGIGTDDQQIWIDGGRMIMGMHDPPDDPPPDDDDDDDDDDDDDDDDDDPDDFDWKAWCDPPDGRDIQGPPDQKFWDFCAPPGSHHDVDPQTHNGAWMWGQDPVRWIKIAGPPIPQAKDWQRHGDRMDTDDPPIWIDRGPIIID

pLDDT: mean 70.72, std 15.67, range [30.03, 91.12]

Radius of gyration: 21.61 Å; Cα contacts (8 Å, |Δi|>4): 454; chains: 1; bounding box: 45×54×59 Å

Mean predicted aligned error: 16.33 Å

Sequence (215 aa):
MFKLVISDDEGKQTVVPLVRDEITIGRKEGNTIRLTERNVSRRHARLAKANGKFVVEDLHSYNGVKVNGQRIGGETSLDPGDQITIGDYLLALQVDGAEATAVDQHAPGVTQVDTAMIAAPGPPARLVMITPPAPGAEFSLTAERVRIGRAEDLDIWINHRSISREHAEIQKEPDGGLRLIDLGSANGVRVNGEDVQNALLVAGDVVELGQVRFR

Nearest PDB structures (foldseek):
  7rj3-assembly3_C  TM=8.515E-01  e=1.404E-08  Mycobacterium tuberculosis
  8p5x-assembly1_G  TM=8.173E-01  e=7.474E-09  Corynebacterium glutamicum ATCC 13032
  2aff-assembly1_A  TM=9.118E-01  e=8.373E-08  Homo sapiens
  3poa-assembly1_A  TM=8.704E-01  e=5.797E-08  Mycobacterium tuberculosis
  2ff4-assembly1_A  TM=8.561E-01  e=7.153E-08  Mycobacterium tuberculosis H37Rv